Protein AF-A0AAD5EMC6-F1 (afdb_monomer_lite)

Foldseek 3Di:
DLVVLVVCLQADFDQQADEAEDWLDDPPDDPTQGVLQVLLRVLVRPDPDLGGGSQRGWYGYPQFTFRSPQFDQDPSDTDRGVVGTQFGADPSHTDGPHRRDSQNVHHDHPVPPDPPDDDAAEAEAEADPQDDCVVVVVCVVVPHQEYEYEAAAQLDHDPPDDPDDDDDPPPPPPDDDPDPVPDDDDQDDDDDFDDDPPPPDTDDDDDDRSHDDYDYPHDD

Secondary structure (DSSP, 8-state):
-HHHHHHHHHH---SS-EEEE--SS-TTSTT-SHHHHHHHHHHHHH-SSS--TT--EEEEETTEEE-STTEEEETTEEEE-TTTEEEEEETTEEEESSPPPS--------TT--TTSPPPPEEEEE--TT--THHHHHHHHTT-SEEEEE-BTTTB----S-S----S--TT--------SSSSPPP---------TTT-SPPP-------B--------

Sequence (220 aa):
MPEIAAFLALTVTSDKPIVMTGAIKPHTAIGADGPGNIVAAVNTATTTGWSSMGHEVVIVIQDKVMAPWGTKKENSLFLPGPRSLLGGIVDLKPFFRWLPGPCAPMKFDISQLVPETSLPEVAILPAHQDFRSGLVAAAIDMGAKGIVLVGYGDGYWLLASGIGRGDQEDRRENQSCDSLCRRGPVRIRGKRTDWDRDSGRSLESTPTTDLLTVSALGWS

pLDDT: mean 71.19, std 27.49, range [20.36, 97.44]

Radius of gyration: 22.27 Å; chains: 1; bounding box: 50×39×67 Å

Structure (mmCIF, N/CA/C/O backbone):
data_AF-A0AAD5EMC6-F1
#
_entry.id   AF-A0AAD5EMC6-F1
#
loop_
_atom_site.group_PDB
_atom_site.id
_atom_site.type_symbol
_atom_site.label_atom_id
_atom_site.label_alt_id
_atom_site.label_comp_id
_atom_site.label_asym_id
_atom_site.label_entity_id
_atom_site.label_seq_id
_atom_site.pdbx_PDB_ins_code
_atom_site.Cartn_x
_atom_site.Cartn_y
_atom_site.Cartn_z
_atom_site.occupancy
_atom_site.B_iso_or_equiv
_atom_site.auth_seq_id
_atom_site.auth_comp_id
_atom_site.auth_asym_id
_atom_site.auth_atom_id
_atom_site.pdbx_PDB_model_num
ATOM 1 N N . MET A 1 1 ? 1.082 -5.888 -0.298 1.00 90.44 1 MET A N 1
ATOM 2 C CA . MET A 1 1 ? 0.005 -5.027 0.269 1.00 90.44 1 MET A CA 1
ATOM 3 C C . MET A 1 1 ? 0.249 -3.581 -0.131 1.00 90.44 1 MET A C 1
ATOM 5 O O . MET A 1 1 ? -0.681 -3.016 -0.694 1.00 90.44 1 MET A O 1
ATOM 9 N N . PRO A 1 2 ? 1.444 -2.991 0.080 1.00 90.75 2 PRO A N 1
ATOM 10 C CA . PRO A 1 2 ? 1.705 -1.614 -0.346 1.00 90.75 2 PRO A CA 1
ATOM 11 C C . PRO A 1 2 ? 1.532 -1.389 -1.855 1.00 90.75 2 PRO A C 1
ATOM 13 O O . PRO A 1 2 ? 1.040 -0.346 -2.264 1.00 90.75 2 PRO A O 1
ATOM 16 N N . GLU A 1 3 ? 1.844 -2.392 -2.676 1.00 91.00 3 GLU A N 1
ATOM 17 C CA . GLU A 1 3 ? 1.734 -2.339 -4.139 1.00 91.00 3 GLU A CA 1
ATOM 18 C C . GLU A 1 3 ? 0.276 -2.184 -4.592 1.00 91.00 3 GLU A C 1
ATOM 20 O O . GLU A 1 3 ? -0.052 -1.295 -5.371 1.00 91.00 3 GLU A O 1
ATOM 25 N N . ILE A 1 4 ? -0.620 -3.012 -4.043 1.00 92.75 4 ILE A N 1
ATOM 26 C CA . ILE A 1 4 ? -2.062 -2.947 -4.327 1.00 92.75 4 ILE A CA 1
ATOM 27 C C . ILE A 1 4 ? -2.644 -1.633 -3.797 1.00 92.75 4 ILE A C 1
ATOM 29 O O . ILE A 1 4 ? -3.445 -0.999 -4.477 1.00 92.75 4 ILE A O 1
ATOM 33 N N . ALA A 1 5 ? -2.215 -1.188 -2.613 1.00 91.69 5 ALA A N 1
ATOM 34 C CA . ALA A 1 5 ? -2.658 0.082 -2.047 1.00 91.69 5 ALA A CA 1
ATOM 35 C C . ALA A 1 5 ? -2.272 1.264 -2.950 1.00 91.69 5 ALA A C 1
ATOM 37 O O . ALA A 1 5 ? -3.089 2.153 -3.187 1.00 91.69 5 ALA A O 1
ATOM 38 N N . ALA A 1 6 ? -1.048 1.262 -3.486 1.00 88.50 6 ALA A N 1
ATOM 39 C CA . ALA A 1 6 ? -0.580 2.283 -4.416 1.00 88.50 6 ALA A CA 1
ATOM 40 C C . ALA A 1 6 ? -1.342 2.226 -5.750 1.00 88.50 6 ALA A C 1
ATOM 42 O O . ALA A 1 6 ? -1.746 3.265 -6.267 1.00 88.50 6 ALA A O 1
ATOM 43 N N . PHE A 1 7 ? -1.613 1.024 -6.270 1.00 90.00 7 PHE A N 1
ATOM 44 C CA . PHE A 1 7 ? -2.427 0.843 -7.473 1.00 90.00 7 PHE A CA 1
ATOM 45 C C . PHE A 1 7 ? -3.845 1.406 -7.303 1.00 90.00 7 PHE A C 1
ATOM 47 O O . PHE A 1 7 ? -4.311 2.166 -8.151 1.00 90.00 7 PHE A O 1
ATOM 54 N N . LEU A 1 8 ? -4.517 1.105 -6.187 1.00 90.06 8 LEU A N 1
ATOM 55 C CA . LEU A 1 8 ? -5.844 1.654 -5.886 1.00 90.06 8 LEU A CA 1
ATOM 56 C C . LEU A 1 8 ? -5.797 3.173 -5.707 1.00 90.06 8 LEU A C 1
ATOM 58 O O . LEU A 1 8 ? -6.663 3.877 -6.221 1.00 90.06 8 LEU A O 1
ATOM 62 N N . ALA A 1 9 ? -4.764 3.693 -5.038 1.00 87.38 9 ALA A N 1
ATOM 63 C CA . ALA A 1 9 ? -4.590 5.132 -4.860 1.00 87.38 9 ALA A CA 1
ATOM 64 C C . ALA A 1 9 ? -4.431 5.869 -6.199 1.00 87.38 9 ALA A C 1
ATOM 66 O O . ALA A 1 9 ? -4.850 7.021 -6.309 1.00 87.38 9 ALA A O 1
ATOM 67 N N . LEU A 1 10 ? -3.858 5.207 -7.207 1.00 87.69 10 LEU A N 1
ATOM 68 C CA . LEU A 1 10 ? -3.664 5.732 -8.555 1.00 87.69 10 LEU A CA 1
ATOM 69 C C . LEU A 1 10 ? -4.890 5.610 -9.459 1.00 87.69 10 LEU A C 1
ATOM 71 O O . LEU A 1 10 ? -5.041 6.429 -10.357 1.00 87.69 10 LEU A O 1
ATOM 75 N N . THR A 1 11 ? -5.738 4.606 -9.260 1.00 88.00 11 THR A N 1
ATOM 76 C CA . THR A 1 11 ? -6.785 4.242 -10.233 1.00 88.00 11 THR A CA 1
ATOM 77 C C . THR A 1 11 ? -8.202 4.523 -9.756 1.00 88.00 11 THR A C 1
ATOM 79 O O . THR A 1 11 ? -9.097 4.733 -10.571 1.00 88.00 11 THR A O 1
ATOM 82 N N . VAL A 1 12 ? -8.429 4.546 -8.441 1.00 86.75 12 VAL A N 1
ATOM 83 C CA . VAL A 1 12 ? -9.761 4.755 -7.874 1.00 86.75 12 VAL A CA 1
ATOM 84 C C . VAL A 1 12 ? -9.976 6.231 -7.565 1.00 86.75 12 VAL A C 1
ATOM 86 O O . VAL A 1 12 ? -9.186 6.850 -6.851 1.00 86.75 12 VAL A O 1
ATOM 89 N N . THR A 1 13 ? -11.087 6.768 -8.062 1.00 82.38 13 THR A N 1
ATOM 90 C CA . THR A 1 13 ? -11.602 8.097 -7.715 1.00 82.38 13 THR A CA 1
ATOM 91 C C . THR A 1 13 ? -12.916 7.903 -6.973 1.00 82.38 13 THR A C 1
ATOM 93 O O . THR A 1 13 ? -13.875 7.374 -7.534 1.00 82.38 13 THR A O 1
ATOM 96 N N . SER A 1 14 ? -12.951 8.253 -5.690 1.00 81.75 14 SER A N 1
ATOM 97 C CA . SER A 1 14 ? -14.110 8.024 -4.825 1.00 81.75 14 SER A CA 1
ATOM 98 C C . SER A 1 14 ? -14.066 8.995 -3.650 1.00 81.75 14 SER A C 1
ATOM 100 O O . SER A 1 14 ? -12.999 9.373 -3.203 1.00 81.75 14 SER A O 1
ATOM 102 N N . ASP A 1 15 ? -15.209 9.370 -3.086 1.00 81.25 15 ASP A N 1
ATOM 103 C CA . ASP A 1 15 ? -15.219 10.076 -1.794 1.00 81.25 15 ASP A CA 1
ATOM 104 C C . ASP A 1 15 ? -15.159 9.099 -0.609 1.00 81.25 15 ASP A C 1
ATOM 106 O O . ASP A 1 15 ? -14.831 9.466 0.523 1.00 81.25 15 ASP A O 1
ATOM 110 N N . LYS A 1 16 ? -15.483 7.826 -0.867 1.00 88.00 16 LYS A N 1
ATOM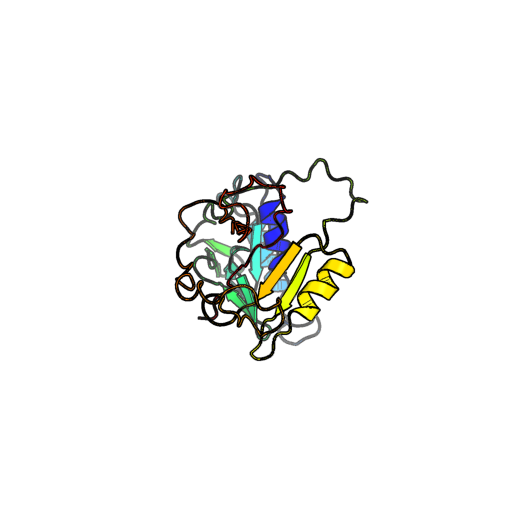 111 C CA . LYS A 1 16 ? -15.521 6.771 0.147 1.00 88.00 16 LYS A CA 1
ATOM 112 C C . LYS A 1 16 ? -14.104 6.322 0.521 1.00 88.00 16 LYS A C 1
ATOM 114 O O . LYS A 1 16 ? -13.326 6.037 -0.392 1.00 88.00 16 LYS A O 1
ATOM 119 N N . PRO A 1 17 ? -13.812 6.160 1.824 1.00 91.12 17 PRO A N 1
ATOM 120 C CA . PRO A 1 17 ? -12.520 5.683 2.290 1.00 91.12 17 PRO A CA 1
ATOM 121 C C . PRO A 1 17 ? -12.272 4.224 1.901 1.00 91.12 17 PRO A C 1
ATOM 123 O O . PRO A 1 17 ? -13.169 3.379 1.957 1.00 91.12 17 PRO A O 1
ATOM 126 N N . ILE A 1 18 ? -11.020 3.924 1.577 1.00 92.81 18 ILE A N 1
ATOM 127 C CA . ILE A 1 18 ? -10.504 2.599 1.247 1.00 92.81 18 ILE A CA 1
ATOM 128 C C . ILE A 1 18 ? -9.388 2.285 2.242 1.00 92.81 18 ILE A C 1
ATOM 130 O O . ILE A 1 18 ? -8.318 2.889 2.230 1.00 92.81 18 ILE A O 1
ATOM 134 N N . VAL A 1 19 ? -9.625 1.314 3.118 1.00 94.81 19 VAL A N 1
ATOM 135 C CA . VAL A 1 19 ? -8.652 0.930 4.144 1.00 94.81 19 VAL A CA 1
ATOM 136 C C . VAL A 1 19 ? -8.132 -0.468 3.851 1.00 94.81 19 VAL A C 1
ATOM 138 O O . VAL A 1 19 ? -8.894 -1.434 3.843 1.00 94.81 19 VAL A O 1
ATOM 141 N N . MET A 1 20 ? -6.825 -0.586 3.624 1.00 95.81 20 MET A N 1
ATOM 142 C CA . MET A 1 20 ? -6.147 -1.875 3.528 1.00 95.81 20 MET A CA 1
ATOM 143 C C . MET A 1 20 ? -5.596 -2.281 4.889 1.00 95.81 20 MET A C 1
ATOM 145 O O . MET A 1 20 ? -4.947 -1.494 5.573 1.00 95.81 20 MET A O 1
ATOM 149 N N . THR A 1 21 ? -5.816 -3.534 5.269 1.00 96.75 21 THR A N 1
ATOM 150 C CA . THR A 1 21 ? -5.289 -4.098 6.511 1.00 96.75 21 THR A CA 1
ATOM 151 C C . THR A 1 21 ? -4.867 -5.551 6.310 1.00 96.75 21 THR A C 1
ATOM 153 O O . THR A 1 21 ? -5.077 -6.137 5.247 1.00 96.75 21 THR A O 1
ATOM 156 N N . GLY A 1 22 ? -4.232 -6.130 7.321 1.00 94.62 22 GLY A N 1
ATOM 157 C CA . GLY A 1 22 ? -3.787 -7.515 7.325 1.00 94.62 22 GLY A CA 1
ATOM 158 C C . GLY A 1 22 ? -3.308 -7.932 8.708 1.00 94.62 22 GLY A C 1
ATOM 159 O O . GLY A 1 22 ? -3.613 -7.284 9.705 1.00 94.62 22 GLY A O 1
ATOM 160 N N . ALA A 1 23 ? -2.540 -9.011 8.764 1.00 94.25 23 ALA A N 1
ATOM 161 C CA . ALA A 1 23 ? -1.925 -9.509 9.986 1.00 94.25 23 ALA A CA 1
ATOM 162 C C . ALA A 1 23 ? -0.481 -9.923 9.697 1.00 94.25 23 ALA A C 1
ATOM 164 O O . ALA A 1 23 ? -0.171 -10.384 8.593 1.00 94.25 23 ALA A O 1
ATOM 165 N N . ILE A 1 24 ? 0.396 -9.758 10.681 1.00 93.19 24 ILE A N 1
ATOM 166 C CA . ILE A 1 24 ? 1.764 -10.287 10.630 1.00 93.19 24 ILE A CA 1
ATOM 167 C C . ILE A 1 24 ? 1.770 -11.737 11.100 1.00 93.19 24 ILE A C 1
ATOM 169 O O . ILE A 1 24 ? 2.497 -12.565 10.550 1.00 93.19 24 ILE A O 1
ATOM 173 N N . LYS A 1 25 ? 0.954 -12.051 12.109 1.00 92.19 25 LYS A N 1
ATOM 174 C CA . LYS A 1 25 ? 0.867 -13.390 12.685 1.00 92.19 25 LYS A CA 1
ATOM 175 C C . LYS A 1 25 ? -0.337 -14.150 12.122 1.00 92.19 25 LYS A C 1
ATOM 177 O O . LYS A 1 25 ? -1.365 -13.540 11.819 1.00 92.19 25 LYS A O 1
ATOM 182 N N . PRO A 1 26 ? -0.253 -15.487 12.011 1.00 92.94 26 PRO A N 1
ATOM 183 C CA . PRO A 1 26 ? -1.412 -16.289 11.647 1.00 92.94 26 PRO A CA 1
ATOM 184 C C . PRO A 1 26 ? -2.483 -16.213 12.743 1.00 92.94 26 PRO A C 1
ATOM 186 O O . PRO A 1 26 ? -2.182 -15.994 13.915 1.00 92.94 26 PRO A O 1
ATOM 189 N N . HIS A 1 27 ? -3.741 -16.441 12.367 1.00 92.44 27 HIS A N 1
ATOM 190 C CA . HIS A 1 27 ? -4.896 -16.326 13.267 1.00 92.44 27 HIS A CA 1
ATOM 191 C C . HIS A 1 27 ? -4.866 -17.295 14.464 1.00 92.44 27 HIS A C 1
ATOM 193 O O . HIS A 1 27 ? -5.491 -17.019 15.481 1.00 92.44 27 HIS A O 1
ATOM 199 N N . THR A 1 28 ? -4.137 -18.411 14.363 1.00 94.69 28 THR A N 1
ATOM 200 C CA . THR A 1 28 ? -3.960 -19.396 15.443 1.00 94.69 28 THR A CA 1
ATOM 201 C C . THR A 1 28 ? -2.807 -19.068 16.394 1.00 94.69 28 THR A C 1
ATOM 203 O O . THR A 1 28 ? -2.635 -19.758 17.398 1.00 94.69 28 THR A O 1
ATOM 206 N N . ALA A 1 29 ? -1.991 -18.051 16.100 1.00 93.06 29 ALA A N 1
ATOM 207 C CA . ALA A 1 29 ? -0.863 -17.693 16.953 1.00 93.06 29 ALA A CA 1
ATOM 208 C C . ALA A 1 29 ? -1.323 -17.031 18.257 1.00 93.06 29 ALA A C 1
ATOM 210 O O . ALA A 1 29 ? -2.256 -16.227 18.284 1.00 93.06 29 ALA A O 1
ATOM 211 N N . ILE A 1 30 ? -0.586 -17.295 19.337 1.00 92.69 30 ILE A N 1
ATOM 212 C CA . ILE A 1 30 ? -0.750 -16.565 20.594 1.00 92.69 30 ILE A CA 1
ATOM 213 C C . ILE A 1 30 ? -0.414 -15.086 20.347 1.00 92.69 30 ILE A C 1
ATOM 215 O O . ILE A 1 30 ? 0.668 -14.737 19.860 1.00 92.69 30 ILE A O 1
ATOM 219 N N . GLY A 1 31 ? -1.367 -14.210 20.670 1.00 90.19 31 GLY A N 1
ATOM 220 C CA . GLY A 1 31 ? -1.258 -12.776 20.410 1.00 90.19 31 GLY A CA 1
ATOM 221 C C . GLY A 1 31 ? -1.323 -12.425 18.922 1.00 90.19 31 GLY A C 1
ATOM 222 O O . GLY A 1 31 ? -0.513 -11.611 18.467 1.00 90.19 31 GLY A O 1
ATOM 223 N N . ALA A 1 32 ? -2.221 -13.074 18.171 1.00 93.38 32 ALA A N 1
ATOM 224 C CA . ALA A 1 32 ? -2.561 -12.713 16.797 1.00 93.38 32 ALA A CA 1
ATOM 225 C C . ALA A 1 32 ? -3.051 -11.256 16.708 1.00 93.38 32 ALA A C 1
ATOM 227 O O . ALA A 1 32 ? -3.874 -10.814 17.507 1.00 93.38 32 ALA A O 1
ATOM 228 N N . ASP A 1 33 ? -2.556 -10.522 15.715 1.00 94.12 33 ASP A N 1
ATOM 229 C CA . ASP A 1 33 ? -2.843 -9.099 15.500 1.00 94.12 33 ASP A CA 1
ATOM 230 C C . ASP A 1 33 ? -4.036 -8.854 14.558 1.00 94.12 33 ASP A C 1
ATOM 232 O O . ASP A 1 33 ? -4.630 -7.778 14.568 1.00 94.12 33 ASP A O 1
ATOM 236 N N . GLY A 1 34 ? -4.442 -9.869 13.787 1.00 94.94 34 GLY A N 1
ATOM 237 C CA . GLY A 1 34 ? -5.530 -9.778 12.807 1.00 94.94 34 GLY A CA 1
ATOM 238 C C . GLY A 1 34 ? -6.855 -9.214 13.343 1.00 94.94 34 GLY A C 1
ATOM 239 O O . GLY A 1 34 ? -7.366 -8.268 12.743 1.00 94.94 34 GLY A O 1
ATOM 240 N N . PRO A 1 35 ? -7.417 -9.724 14.461 1.00 95.25 35 PRO A N 1
ATOM 241 C CA . PRO A 1 35 ? -8.688 -9.220 14.985 1.00 95.25 35 PRO A CA 1
ATOM 242 C C . PRO A 1 35 ? -8.650 -7.726 15.332 1.00 95.25 35 PRO A C 1
ATOM 244 O O . PRO A 1 35 ? -9.554 -6.983 14.955 1.00 95.25 35 PRO A O 1
ATOM 247 N N . GLY A 1 36 ? -7.582 -7.270 15.996 1.00 95.75 36 GLY A N 1
ATOM 248 C CA . GLY A 1 36 ? -7.399 -5.858 16.342 1.00 95.75 36 GLY A CA 1
ATOM 249 C C . GLY A 1 36 ? -7.222 -4.979 15.104 1.00 95.75 36 GLY A C 1
ATOM 250 O O . GLY A 1 36 ? -7.876 -3.943 14.989 1.00 95.75 36 GLY A O 1
ATOM 251 N N . ASN A 1 37 ? -6.418 -5.436 14.140 1.00 96.06 37 ASN A N 1
ATOM 252 C CA . ASN A 1 37 ? -6.180 -4.724 12.885 1.00 96.06 37 ASN A CA 1
ATOM 253 C C . ASN A 1 37 ? -7.476 -4.536 12.069 1.00 96.06 37 ASN A C 1
ATOM 255 O O . ASN A 1 37 ? -7.706 -3.450 11.539 1.00 96.06 37 ASN A O 1
ATOM 259 N N . ILE A 1 38 ? -8.3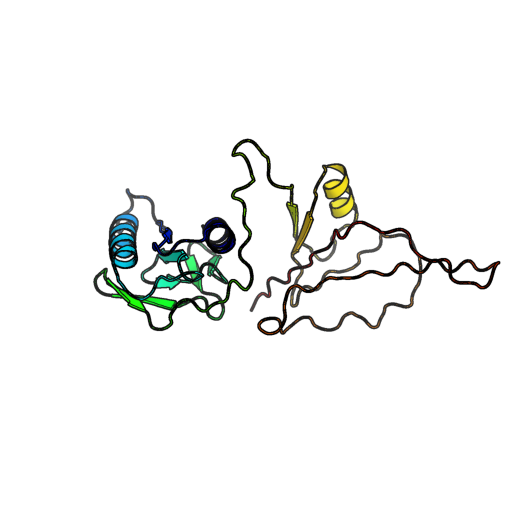60 -5.542 12.019 1.00 96.81 38 ILE A N 1
ATOM 260 C CA . ILE A 1 38 ? -9.663 -5.434 11.335 1.00 96.81 38 ILE A CA 1
ATOM 261 C C . ILE A 1 38 ? -10.560 -4.396 12.019 1.00 96.81 38 ILE A C 1
ATOM 263 O O . ILE A 1 38 ? -11.131 -3.543 11.339 1.00 96.81 38 ILE A O 1
ATOM 267 N N . VAL A 1 39 ? -10.674 -4.428 13.350 1.00 97.44 39 VAL A N 1
ATOM 268 C CA . VAL A 1 39 ? -11.496 -3.451 14.088 1.00 97.44 39 VAL A CA 1
ATOM 269 C C . VAL A 1 39 ? -10.953 -2.034 13.900 1.00 97.44 39 VAL A C 1
ATOM 271 O O . VAL A 1 39 ? -11.716 -1.117 13.594 1.00 97.44 39 VAL A O 1
ATOM 274 N N . ALA A 1 40 ? -9.634 -1.859 14.001 1.00 97.31 40 ALA A N 1
ATOM 275 C CA . ALA A 1 40 ? -8.984 -0.580 13.746 1.00 97.31 40 ALA A CA 1
ATOM 276 C C . ALA A 1 40 ? -9.228 -0.085 12.309 1.00 97.31 40 ALA A C 1
ATOM 278 O O . ALA A 1 40 ? -9.488 1.101 12.097 1.00 97.31 40 ALA A O 1
ATOM 279 N N . ALA A 1 41 ? -9.205 -0.981 11.319 1.00 97.00 41 ALA A N 1
ATOM 280 C CA . ALA A 1 41 ? -9.475 -0.639 9.927 1.00 97.00 41 ALA A CA 1
ATOM 281 C C . ALA A 1 41 ? -10.926 -0.184 9.700 1.00 97.00 41 ALA A C 1
ATOM 283 O O . ALA A 1 41 ? -11.149 0.823 9.029 1.00 97.00 41 ALA A O 1
ATOM 284 N N . VAL A 1 42 ? -11.907 -0.862 10.305 1.00 97.00 42 VAL A N 1
ATOM 285 C CA . VAL A 1 42 ? -13.327 -0.464 10.241 1.00 97.00 42 VAL A CA 1
ATOM 286 C C . VAL A 1 42 ? -13.554 0.881 10.935 1.00 97.00 42 VAL A C 1
ATOM 288 O O . VAL A 1 42 ? -14.228 1.756 10.388 1.00 97.00 42 VAL A O 1
ATOM 291 N N . ASN A 1 43 ? -12.942 1.096 12.101 1.00 96.50 43 ASN A N 1
ATOM 292 C CA . ASN A 1 43 ? -13.005 2.385 12.796 1.00 96.50 43 ASN A CA 1
ATOM 293 C C . ASN A 1 43 ? -12.348 3.504 11.973 1.00 96.50 43 ASN A C 1
ATOM 295 O O . ASN A 1 43 ? -12.837 4.632 11.939 1.00 96.50 43 ASN A O 1
ATOM 299 N N . THR A 1 44 ? -11.282 3.184 11.238 1.00 95.31 44 THR A N 1
ATOM 300 C CA . THR A 1 44 ? -10.661 4.116 10.288 1.00 95.31 44 THR A CA 1
ATOM 301 C C . THR A 1 44 ? -11.602 4.450 9.137 1.00 95.31 44 THR A C 1
ATOM 303 O O . THR A 1 44 ? -11.834 5.626 8.868 1.00 95.31 44 THR A O 1
ATOM 306 N N . ALA A 1 45 ? -12.228 3.450 8.519 1.00 93.94 45 ALA A N 1
ATOM 307 C CA . ALA A 1 45 ? -13.162 3.651 7.412 1.00 93.94 45 ALA A CA 1
ATOM 308 C C . ALA A 1 45 ? -14.438 4.422 7.807 1.00 93.94 45 ALA A C 1
ATOM 310 O O . ALA A 1 45 ? -15.049 5.069 6.965 1.00 93.94 45 ALA A O 1
ATOM 311 N N . THR A 1 46 ? -14.849 4.372 9.075 1.00 93.94 46 THR A N 1
ATOM 312 C CA . THR A 1 46 ? -16.037 5.088 9.579 1.00 93.94 46 THR A CA 1
ATOM 313 C C . THR A 1 46 ? -15.723 6.487 10.111 1.00 93.94 46 THR A C 1
ATOM 315 O O . THR A 1 46 ? -16.639 7.279 10.336 1.00 93.94 46 THR A O 1
ATOM 318 N N . THR A 1 47 ? -14.443 6.827 10.288 1.00 91.31 47 THR A N 1
ATOM 319 C CA . THR A 1 47 ? -14.030 8.158 10.743 1.00 91.31 47 THR A CA 1
ATOM 320 C C . THR A 1 47 ? -14.209 9.181 9.626 1.00 91.31 47 THR A C 1
ATOM 322 O O . THR A 1 47 ? -13.717 9.009 8.514 1.00 91.31 47 THR A O 1
ATOM 325 N N . THR A 1 48 ? -14.894 10.280 9.926 1.00 87.50 48 THR A N 1
ATOM 326 C CA . THR A 1 48 ? -15.173 11.351 8.964 1.00 87.50 48 THR A CA 1
ATOM 327 C C . THR A 1 48 ? -14.005 12.328 8.831 1.00 87.50 48 THR A C 1
ATOM 329 O O . THR A 1 48 ? -13.311 12.606 9.806 1.00 87.50 48 THR A O 1
ATOM 332 N N . GLY A 1 49 ? -13.841 12.927 7.649 1.00 83.25 49 GLY A N 1
ATOM 333 C CA . GLY A 1 49 ? -12.986 14.106 7.448 1.00 83.25 49 GLY A CA 1
ATOM 334 C C . GLY A 1 49 ? -11.531 13.835 7.060 1.00 83.25 49 GLY A C 1
ATOM 335 O O . GLY A 1 49 ? -10.812 14.791 6.785 1.00 83.25 49 GLY A O 1
ATOM 336 N N . TRP A 1 50 ? -11.093 12.572 6.998 1.00 84.75 50 TRP A N 1
ATOM 337 C CA . TRP A 1 50 ? -9.757 12.229 6.489 1.00 84.75 50 TRP A CA 1
ATOM 338 C C . TRP A 1 50 ? -9.748 11.781 5.021 1.00 84.75 50 TRP A C 1
ATOM 340 O O . TRP A 1 50 ? -8.729 11.938 4.356 1.00 84.75 50 TRP A O 1
ATOM 350 N N . SER A 1 51 ? -10.869 11.242 4.531 1.00 81.44 51 SER A N 1
ATOM 351 C CA . SER A 1 51 ? -11.050 10.808 3.143 1.00 81.44 51 SER A CA 1
ATOM 352 C C . SER A 1 51 ? -11.734 11.901 2.326 1.00 81.44 51 SER A C 1
ATOM 354 O O . SER A 1 51 ? -12.762 12.440 2.738 1.00 81.44 51 SER A O 1
ATOM 356 N N . SER A 1 52 ? -11.165 12.209 1.168 1.00 72.00 52 SER A N 1
ATOM 357 C CA . SER A 1 52 ? -11.695 13.108 0.136 1.00 72.00 52 SER A CA 1
ATOM 358 C C . SER A 1 52 ? -11.076 12.730 -1.214 1.00 72.00 52 SER A C 1
ATOM 360 O O . SER A 1 52 ? -10.098 11.980 -1.229 1.00 72.00 52 SER A O 1
ATOM 362 N N . MET A 1 53 ? -11.614 13.227 -2.337 1.00 65.19 53 MET A N 1
ATOM 363 C CA . MET A 1 53 ? -11.064 12.959 -3.677 1.00 65.19 53 MET A CA 1
ATOM 364 C C . MET A 1 53 ? -9.535 13.157 -3.726 1.00 65.19 53 MET A C 1
ATOM 366 O O . MET A 1 53 ? -9.041 14.273 -3.575 1.00 65.19 53 MET A O 1
ATOM 370 N N . GLY A 1 54 ? -8.791 12.071 -3.946 1.00 61.03 54 GLY A N 1
ATOM 371 C CA . GLY A 1 54 ? -7.323 12.013 -3.942 1.00 61.03 54 GLY A CA 1
ATOM 372 C C . GLY A 1 54 ? -6.678 11.438 -2.671 1.00 61.03 54 GLY A C 1
ATOM 373 O O . GLY A 1 54 ? -5.468 11.204 -2.665 1.00 61.03 54 GLY A O 1
ATOM 374 N N . HIS A 1 55 ? -7.459 11.195 -1.617 1.00 70.38 55 HIS A N 1
ATOM 375 C CA . HIS A 1 55 ? -7.011 10.908 -0.248 1.00 70.38 55 HIS A CA 1
ATOM 376 C C . HIS A 1 55 ? -7.724 9.696 0.370 1.00 70.38 55 HIS A C 1
ATOM 378 O O . HIS A 1 55 ? -7.945 9.632 1.578 1.00 70.38 55 HIS A O 1
ATOM 384 N N . GLU A 1 56 ? -8.118 8.737 -0.462 1.00 79.38 56 GLU A N 1
ATOM 385 C CA . GLU A 1 56 ? -9.054 7.687 -0.063 1.00 79.38 56 GLU A CA 1
ATOM 386 C C . GLU A 1 56 ? -8.370 6.458 0.523 1.00 79.38 56 GLU A C 1
ATOM 388 O O . GLU A 1 56 ? -8.964 5.749 1.331 1.00 79.38 56 GLU A O 1
ATOM 393 N N . VAL A 1 57 ? -7.143 6.169 0.084 1.00 90.56 57 VAL A N 1
ATOM 394 C CA . VAL A 1 57 ? -6.483 4.894 0.369 1.00 90.56 57 VAL A CA 1
ATOM 395 C C . VAL A 1 57 ? -5.473 5.047 1.494 1.00 90.56 57 VAL A C 1
ATOM 397 O O . VAL A 1 57 ? -4.526 5.826 1.383 1.00 90.56 57 VAL A O 1
ATOM 400 N N . VAL A 1 58 ? -5.630 4.248 2.548 1.00 93.06 58 VAL A N 1
ATOM 401 C CA . VAL A 1 58 ? -4.660 4.131 3.648 1.00 93.06 58 VAL A CA 1
ATOM 402 C C . VAL A 1 58 ? -4.408 2.672 4.007 1.00 93.06 58 VAL A C 1
ATOM 404 O O . VAL A 1 58 ? -5.239 1.794 3.773 1.00 93.06 58 VAL A O 1
ATOM 407 N N . ILE A 1 59 ? -3.248 2.416 4.599 1.00 95.31 59 ILE A N 1
ATOM 408 C CA . ILE A 1 59 ? -2.865 1.127 5.166 1.00 95.31 59 ILE A CA 1
ATOM 409 C C . ILE A 1 59 ? -2.940 1.243 6.688 1.00 95.31 59 ILE A C 1
ATOM 411 O O . ILE A 1 59 ? -2.295 2.112 7.276 1.00 95.31 59 ILE A O 1
ATOM 415 N N . VAL A 1 60 ? -3.710 0.358 7.318 1.00 96.56 60 VAL A N 1
ATOM 416 C CA . VAL A 1 60 ? -3.855 0.267 8.775 1.00 96.56 60 VAL A CA 1
ATOM 417 C C . VAL A 1 60 ? -3.334 -1.079 9.242 1.00 96.56 60 VAL A C 1
ATOM 419 O O . VAL A 1 60 ? -3.947 -2.117 8.988 1.00 96.56 60 VAL A O 1
ATOM 422 N N . ILE A 1 61 ? -2.180 -1.068 9.902 1.00 96.00 61 ILE A N 1
ATOM 423 C CA . ILE A 1 61 ? -1.543 -2.261 10.466 1.00 96.00 61 ILE A CA 1
ATOM 424 C C . ILE A 1 61 ? -0.496 -1.838 11.503 1.00 96.00 61 ILE A C 1
ATOM 426 O O . ILE A 1 61 ? 0.102 -0.770 11.368 1.00 96.00 61 ILE A O 1
ATOM 430 N N . GLN A 1 62 ? -0.255 -2.667 12.525 1.00 94.75 62 GLN A N 1
ATOM 431 C CA . GLN A 1 62 ? 0.716 -2.383 13.599 1.00 94.75 62 GLN A CA 1
ATOM 432 C C . GLN A 1 62 ? 0.482 -1.034 14.293 1.00 94.75 62 GLN A C 1
ATOM 434 O O . GLN A 1 62 ? 1.422 -0.258 14.472 1.00 94.75 62 GLN A O 1
ATOM 439 N N . ASP A 1 63 ? -0.779 -0.739 14.607 1.00 95.81 63 ASP A N 1
ATOM 440 C CA . ASP A 1 63 ? -1.216 0.505 15.247 1.00 95.81 63 ASP A CA 1
ATOM 441 C C . ASP A 1 63 ? -0.799 1.791 14.512 1.00 95.81 63 ASP A C 1
ATOM 443 O O . ASP A 1 63 ? -0.719 2.868 15.102 1.00 95.81 63 ASP A O 1
ATOM 447 N N . LYS A 1 64 ? -0.540 1.702 13.203 1.00 95.88 64 LYS A N 1
ATOM 448 C CA . LYS A 1 64 ? -0.186 2.839 12.348 1.00 95.88 64 LYS A CA 1
ATOM 449 C C . LYS A 1 64 ? -1.240 3.037 11.278 1.00 95.88 64 LYS A C 1
ATOM 451 O O . LYS A 1 64 ? -1.757 2.071 10.719 1.00 95.88 64 LYS A O 1
ATOM 456 N N . VAL A 1 65 ? -1.470 4.302 10.945 1.00 95.06 65 VAL A N 1
ATOM 457 C CA . VAL A 1 65 ? -2.177 4.705 9.730 1.00 95.06 65 VAL A CA 1
ATOM 458 C C . VAL A 1 65 ? -1.140 5.266 8.768 1.00 95.06 65 VAL A C 1
ATOM 460 O O . VAL A 1 65 ? -0.462 6.249 9.084 1.00 95.06 65 VAL A O 1
ATOM 463 N N . MET A 1 66 ? -0.977 4.624 7.616 1.00 93.44 66 MET A N 1
ATOM 464 C CA . MET A 1 66 ? 0.068 4.957 6.650 1.00 93.44 66 MET A CA 1
ATOM 465 C C . MET A 1 66 ? -0.514 5.222 5.264 1.00 93.44 66 MET A C 1
ATOM 467 O O . MET A 1 66 ? -1.462 4.568 4.832 1.00 93.44 66 MET A O 1
ATOM 471 N N . ALA A 1 67 ? 0.076 6.173 4.549 1.00 90.50 67 ALA A N 1
ATOM 472 C CA . ALA A 1 67 ? -0.184 6.379 3.140 1.00 90.50 67 ALA A CA 1
ATOM 473 C C . ALA A 1 67 ? 0.446 5.231 2.327 1.00 90.50 67 ALA A C 1
ATOM 475 O O . ALA A 1 67 ? 1.543 4.774 2.658 1.00 90.50 67 ALA A O 1
ATOM 476 N N . PRO A 1 68 ? -0.181 4.797 1.223 1.00 88.88 68 PRO A N 1
ATOM 477 C CA . PRO A 1 68 ? 0.395 3.788 0.335 1.00 88.88 68 PRO A CA 1
ATOM 478 C C . PRO A 1 68 ? 1.786 4.188 -0.169 1.00 88.88 68 PRO A C 1
ATOM 480 O O . PRO A 1 68 ? 2.707 3.376 -0.220 1.00 88.88 68 PRO A O 1
ATOM 483 N N . TRP A 1 69 ? 1.947 5.478 -0.465 1.00 83.31 69 TRP A N 1
ATOM 484 C CA . TRP A 1 69 ? 3.195 6.093 -0.892 1.00 83.31 69 TRP A CA 1
ATOM 485 C C . TRP A 1 69 ? 4.264 5.965 0.188 1.00 83.31 69 TRP A C 1
ATOM 487 O O . TRP A 1 69 ? 4.083 6.417 1.320 1.00 83.31 69 TRP A O 1
ATOM 497 N N . GLY A 1 70 ? 5.383 5.339 -0.167 1.00 82.88 70 GLY A N 1
ATOM 498 C CA . GLY A 1 70 ? 6.523 5.169 0.728 1.00 82.88 70 GLY A CA 1
ATOM 499 C C . GLY A 1 70 ? 6.339 4.102 1.810 1.00 82.88 70 GLY A C 1
ATOM 500 O O . GLY A 1 70 ? 7.299 3.840 2.526 1.00 82.88 70 GLY A O 1
ATOM 501 N N . THR A 1 71 ? 5.175 3.456 1.945 1.00 90.69 71 THR A N 1
ATOM 502 C CA . THR A 1 71 ? 5.064 2.294 2.841 1.00 90.69 71 THR A CA 1
ATOM 503 C C . THR A 1 71 ? 5.793 1.116 2.208 1.00 90.69 71 THR A C 1
ATOM 505 O O . THR A 1 71 ? 5.487 0.725 1.083 1.00 90.69 71 THR A O 1
ATOM 508 N N . LYS A 1 72 ? 6.716 0.501 2.947 1.00 91.06 72 LYS A N 1
ATOM 509 C CA . LYS A 1 72 ? 7.378 -0.744 2.538 1.00 91.06 72 LYS A CA 1
ATOM 510 C C . LYS A 1 72 ? 7.147 -1.842 3.562 1.00 91.06 72 LYS A C 1
ATOM 512 O O . LYS A 1 72 ? 6.979 -1.576 4.753 1.00 91.06 72 LYS A O 1
ATOM 517 N N . LYS A 1 73 ? 7.154 -3.089 3.092 1.00 92.38 73 LYS A N 1
ATOM 518 C CA . LYS A 1 73 ? 7.238 -4.258 3.965 1.00 92.38 73 LYS A CA 1
ATOM 519 C C . LYS A 1 73 ? 8.691 -4.707 4.023 1.00 92.38 73 LYS A C 1
ATOM 521 O O . LYS A 1 73 ? 9.266 -5.049 2.996 1.00 92.38 73 LYS A O 1
ATOM 526 N N . GLU A 1 74 ? 9.259 -4.740 5.216 1.00 90.88 74 GLU A N 1
ATOM 527 C CA . GLU A 1 74 ? 10.639 -5.145 5.450 1.00 90.88 74 GLU A CA 1
ATOM 528 C C . GLU A 1 74 ? 10.716 -5.998 6.712 1.00 90.88 74 GLU A C 1
ATOM 530 O O . GLU A 1 74 ? 10.132 -5.653 7.737 1.00 90.88 74 GLU A O 1
ATOM 535 N N . ASN A 1 75 ? 11.402 -7.140 6.623 1.00 86.44 75 ASN A N 1
ATOM 536 C CA . ASN A 1 75 ? 11.592 -8.079 7.731 1.00 86.44 75 ASN A CA 1
ATOM 537 C C . ASN A 1 75 ? 10.305 -8.349 8.547 1.00 86.44 75 ASN A C 1
ATOM 539 O O . ASN A 1 75 ? 10.270 -8.222 9.768 1.00 86.44 75 ASN A O 1
ATOM 543 N N . SER A 1 76 ? 9.216 -8.687 7.847 1.00 86.00 76 SER A N 1
ATOM 544 C CA . SER A 1 76 ? 7.870 -8.934 8.404 1.00 86.00 76 SER A CA 1
ATOM 545 C C . SER A 1 76 ? 7.146 -7.731 9.022 1.00 86.00 76 SER A C 1
ATOM 547 O O . SER A 1 76 ? 6.017 -7.889 9.481 1.00 86.00 76 SER A O 1
ATOM 549 N N . LEU A 1 77 ? 7.728 -6.534 8.985 1.00 90.19 77 LEU A N 1
ATOM 550 C CA . LEU A 1 77 ? 7.126 -5.302 9.488 1.00 90.19 77 LEU A CA 1
ATOM 551 C C . LEU A 1 77 ? 6.739 -4.380 8.332 1.00 90.19 77 LEU A C 1
ATOM 553 O O . LEU A 1 77 ? 7.344 -4.393 7.263 1.00 90.19 77 LEU A O 1
ATOM 557 N N . PHE A 1 78 ? 5.735 -3.549 8.568 1.00 92.31 78 PHE A N 1
ATOM 558 C CA . PHE A 1 78 ? 5.380 -2.432 7.713 1.00 92.31 78 PHE A CA 1
ATOM 559 C C . PHE A 1 78 ? 6.024 -1.165 8.267 1.00 92.31 78 PHE A C 1
ATOM 561 O O . PHE A 1 78 ? 5.783 -0.745 9.409 1.00 92.31 78 PHE A O 1
ATOM 568 N N . LEU A 1 79 ? 6.885 -0.578 7.443 1.00 92.75 79 LEU A N 1
ATOM 569 C CA . LEU A 1 79 ? 7.653 0.608 7.771 1.00 92.75 79 LEU A CA 1
ATOM 570 C C . LEU A 1 79 ? 7.141 1.782 6.932 1.00 92.75 79 LEU A C 1
ATOM 572 O O . LEU A 1 79 ? 7.067 1.663 5.703 1.00 92.75 79 LEU A O 1
ATOM 576 N N . PRO A 1 80 ? 6.797 2.914 7.569 1.00 91.31 80 PRO A N 1
ATOM 577 C CA . PRO A 1 80 ? 6.472 4.122 6.838 1.00 91.31 80 PRO A CA 1
ATOM 578 C C . PRO A 1 80 ? 7.755 4.745 6.285 1.00 91.31 80 PRO A C 1
ATOM 580 O O . PRO A 1 80 ? 8.708 4.988 7.024 1.00 91.31 80 PRO A O 1
ATOM 583 N N . GLY A 1 81 ? 7.766 5.049 4.994 1.00 87.06 81 GLY A N 1
ATOM 584 C CA . GLY A 1 81 ? 8.768 5.918 4.390 1.00 87.06 81 GLY A CA 1
ATOM 585 C C . GLY A 1 81 ? 8.522 7.399 4.702 1.00 87.06 81 GLY A C 1
ATOM 586 O O . GLY A 1 81 ? 7.597 7.755 5.450 1.00 87.06 81 GLY A O 1
ATOM 587 N N . PRO A 1 82 ? 9.319 8.300 4.105 1.00 81.62 82 PRO A N 1
ATOM 588 C CA . PRO A 1 82 ? 9.154 9.739 4.268 1.00 81.62 82 PRO A CA 1
ATOM 589 C C . PRO A 1 82 ? 7.718 10.182 3.965 1.00 81.62 82 PRO A C 1
ATOM 591 O O . PRO A 1 82 ? 7.169 9.864 2.914 1.00 81.62 82 PRO A O 1
ATOM 594 N N . ARG A 1 83 ? 7.099 10.919 4.899 1.00 82.12 83 ARG A N 1
ATOM 595 C CA . ARG A 1 83 ? 5.708 11.420 4.808 1.00 82.12 83 ARG A CA 1
ATOM 596 C C . ARG A 1 83 ? 4.624 10.338 4.662 1.00 82.12 83 ARG A C 1
ATOM 598 O O . ARG A 1 83 ? 3.468 10.680 4.430 1.00 82.12 83 ARG A O 1
ATOM 605 N N . SER A 1 84 ? 4.974 9.065 4.831 1.00 88.75 84 SER A N 1
ATOM 606 C CA . SER A 1 84 ? 4.029 7.954 4.739 1.00 88.75 84 SER A CA 1
ATOM 607 C C . SER A 1 84 ? 3.243 7.759 6.037 1.00 88.75 84 SER A C 1
ATOM 609 O O . SER A 1 84 ? 2.073 7.403 5.999 1.00 88.75 84 SER A O 1
ATOM 611 N N . LEU A 1 85 ? 3.833 8.042 7.204 1.00 92.75 85 LEU A N 1
ATOM 612 C CA . LEU A 1 85 ? 3.127 7.936 8.482 1.00 92.75 85 LEU A CA 1
ATOM 613 C C . LEU A 1 85 ? 2.136 9.096 8.658 1.00 92.75 85 LEU A C 1
ATOM 615 O O . LEU A 1 85 ? 2.536 10.234 8.913 1.00 92.75 85 LEU A O 1
ATOM 619 N N . LEU A 1 86 ? 0.845 8.789 8.565 1.00 91.75 86 LEU A N 1
ATOM 620 C CA . LEU A 1 86 ? -0.243 9.755 8.723 1.00 91.75 86 LEU A CA 1
ATOM 621 C C . LEU A 1 86 ? -0.684 9.872 10.179 1.00 91.75 86 LEU A C 1
ATOM 623 O O . LEU A 1 86 ? -1.069 10.942 10.648 1.00 91.75 86 LEU A O 1
ATOM 627 N N . GLY A 1 87 ? -0.612 8.768 10.913 1.00 94.31 87 GLY A N 1
ATOM 628 C CA . GLY A 1 87 ? -1.178 8.689 12.244 1.00 94.31 87 GLY A CA 1
ATOM 629 C C . GLY A 1 87 ? -0.955 7.344 12.911 1.00 94.31 87 GLY A C 1
ATOM 630 O O . GLY A 1 87 ? -0.184 6.509 12.433 1.00 94.31 87 GLY A O 1
ATOM 631 N N . GLY A 1 88 ? -1.655 7.148 14.020 1.00 96.12 88 GLY A N 1
ATOM 632 C CA . GLY A 1 88 ? -1.618 5.922 14.806 1.00 96.12 88 GLY A CA 1
ATOM 633 C C . GLY A 1 88 ? -3.013 5.428 15.155 1.00 96.12 88 GLY A C 1
ATOM 634 O O . GLY A 1 88 ? -4.005 6.109 14.903 1.00 96.12 88 GLY A O 1
ATOM 635 N N . ILE A 1 89 ? -3.074 4.246 15.747 1.00 97.00 89 ILE A N 1
ATOM 636 C CA . ILE A 1 89 ? -4.274 3.695 16.363 1.00 97.00 89 ILE A CA 1
ATOM 637 C C . ILE A 1 89 ? -4.076 3.736 17.878 1.00 97.00 89 ILE A C 1
ATOM 639 O O . ILE A 1 89 ? -3.068 3.255 18.389 1.00 97.00 89 ILE A O 1
ATOM 643 N N . VAL A 1 90 ? -5.036 4.317 18.594 1.00 95.06 90 VAL A N 1
ATOM 644 C CA . VAL A 1 90 ? -5.075 4.354 20.061 1.00 95.06 90 VAL A CA 1
ATOM 645 C C . VAL A 1 90 ? -6.445 3.852 20.489 1.00 95.06 90 VAL A C 1
ATOM 647 O O . VAL A 1 90 ? -7.457 4.330 19.984 1.00 95.06 90 VAL A O 1
ATOM 650 N N . ASP A 1 91 ? -6.490 2.850 21.367 1.00 94.31 91 ASP A N 1
ATOM 651 C CA . ASP A 1 91 ? -7.738 2.207 21.808 1.00 94.31 91 ASP A CA 1
ATOM 652 C C . ASP A 1 91 ? -8.637 1.764 20.638 1.00 94.31 91 ASP A C 1
ATOM 654 O O . ASP A 1 91 ? -9.848 1.996 20.625 1.00 94.31 91 ASP A O 1
ATOM 658 N N . LEU A 1 92 ? -8.023 1.157 19.613 1.00 93.75 92 LEU A N 1
ATOM 659 C CA . LEU A 1 92 ? -8.664 0.732 18.357 1.00 93.75 92 LEU A CA 1
ATOM 660 C C . LEU A 1 92 ? -9.279 1.873 17.529 1.00 93.75 92 LEU A C 1
ATOM 662 O O . LEU A 1 92 ? -9.960 1.608 16.537 1.00 93.75 92 LEU A O 1
ATOM 666 N N . LYS A 1 93 ? -9.043 3.135 17.892 1.00 94.00 93 LYS A N 1
ATOM 667 C CA . LYS A 1 93 ? -9.522 4.313 17.164 1.00 94.00 93 LYS A CA 1
ATOM 668 C C . LYS A 1 93 ? -8.371 4.981 16.417 1.00 94.00 93 LYS A C 1
ATOM 670 O O . LYS A 1 93 ? -7.272 5.092 16.962 1.00 94.00 93 LYS A O 1
ATOM 675 N N . PRO A 1 94 ? -8.599 5.448 15.183 1.00 94.50 94 PRO A N 1
ATOM 676 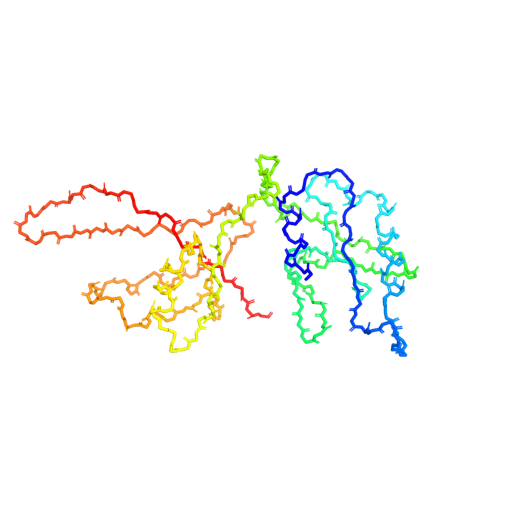C CA . PRO A 1 94 ? -7.578 6.172 14.449 1.00 94.50 94 PRO A CA 1
ATOM 677 C C . PRO A 1 94 ? -7.346 7.556 15.052 1.00 94.50 94 PRO A C 1
ATOM 679 O O . PRO A 1 94 ? -8.275 8.278 15.412 1.00 94.50 94 PRO A O 1
ATOM 682 N N . PHE A 1 95 ? -6.085 7.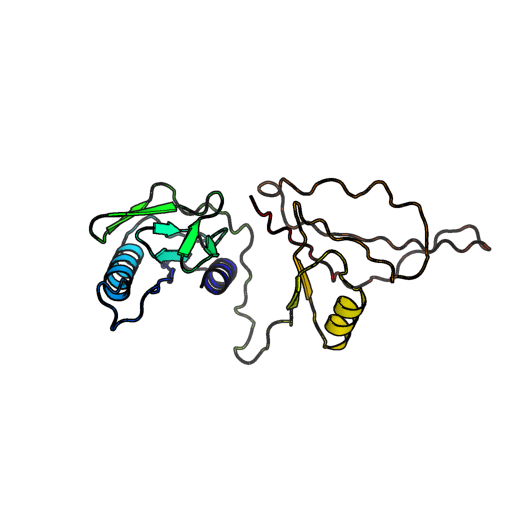956 15.080 1.00 93.19 95 PHE A N 1
ATOM 683 C CA . PHE A 1 95 ? -5.653 9.319 15.317 1.00 93.19 95 PHE A CA 1
ATOM 684 C C . PHE A 1 95 ? -4.808 9.762 14.124 1.00 93.19 95 PHE A C 1
ATOM 686 O O . PHE A 1 95 ? -3.717 9.237 13.899 1.00 93.19 95 PHE A O 1
ATOM 693 N N . PHE A 1 96 ? -5.303 10.738 13.366 1.00 91.06 96 PHE A N 1
ATOM 694 C CA . PHE A 1 96 ? -4.575 11.333 12.249 1.00 91.06 96 PHE A CA 1
ATOM 695 C C . PHE A 1 96 ? -3.775 12.538 12.741 1.00 91.06 96 PHE A C 1
ATOM 697 O O . PHE A 1 96 ? -4.343 13.530 13.192 1.00 91.06 96 PHE A O 1
ATOM 704 N N . ARG A 1 97 ? -2.446 12.466 12.628 1.00 89.94 97 ARG A N 1
ATOM 705 C CA . ARG A 1 97 ? -1.554 13.615 12.849 1.00 89.94 97 ARG A CA 1
ATOM 706 C C . ARG A 1 97 ? -1.415 14.453 11.582 1.00 89.94 97 ARG A C 1
ATOM 708 O O . ARG A 1 97 ? -1.311 15.673 11.649 1.00 89.94 97 ARG A O 1
ATOM 715 N N . TRP A 1 98 ? -1.399 13.776 10.442 1.00 86.44 98 TRP A N 1
ATOM 716 C CA . TRP A 1 98 ? -1.348 14.350 9.112 1.00 86.44 98 TRP A CA 1
ATOM 717 C C . TRP A 1 98 ? -2.480 13.751 8.296 1.00 86.44 98 TRP A C 1
ATOM 719 O O . TRP A 1 98 ? -2.719 12.544 8.341 1.00 86.44 98 TRP A O 1
ATOM 729 N N . LEU A 1 99 ? -3.161 14.592 7.529 1.00 80.94 99 LEU A N 1
ATOM 730 C CA . LEU A 1 99 ? -4.045 14.094 6.489 1.00 80.94 99 LEU A CA 1
ATOM 731 C C . LEU A 1 99 ? -3.191 13.509 5.358 1.00 80.94 99 LEU A C 1
ATOM 733 O O . LEU A 1 99 ? -2.069 13.995 5.144 1.00 80.94 99 LEU A O 1
ATOM 737 N N . PRO A 1 100 ? -3.684 12.486 4.635 1.00 70.00 100 PRO A N 1
ATOM 738 C CA . PRO A 1 100 ? -3.041 12.062 3.401 1.00 70.00 100 PRO A CA 1
ATOM 739 C C . PRO A 1 100 ? -2.788 13.315 2.553 1.00 70.00 100 PRO A C 1
ATOM 741 O O . PRO A 1 100 ? -3.704 14.093 2.324 1.00 70.00 100 PRO A O 1
ATOM 744 N N . GLY A 1 101 ? -1.544 13.596 2.162 1.00 63.69 101 GLY A N 1
ATOM 745 C CA . GLY A 1 101 ? -1.261 14.728 1.271 1.00 63.69 101 GLY A CA 1
ATOM 746 C C . GLY A 1 101 ? -1.733 14.425 -0.157 1.00 63.69 101 GLY A C 1
ATOM 747 O O . GLY A 1 101 ? -1.966 13.255 -0.459 1.00 63.69 101 GLY A O 1
ATOM 748 N N . PRO A 1 102 ? -1.815 15.417 -1.068 1.00 55.97 102 PRO A N 1
ATOM 749 C CA . PRO A 1 102 ? -2.189 15.211 -2.478 1.00 55.97 102 PRO A CA 1
ATOM 750 C C . PRO A 1 102 ? -1.078 14.499 -3.277 1.00 55.97 102 PRO A C 1
ATOM 752 O O . PRO A 1 102 ? -0.866 14.745 -4.458 1.00 55.97 102 PRO A O 1
ATOM 755 N N . CYS A 1 103 ? -0.307 13.630 -2.623 1.00 50.22 103 CYS A N 1
ATOM 756 C CA . CYS A 1 103 ? 0.912 13.021 -3.137 1.00 50.22 103 CYS A CA 1
ATOM 757 C C . CYS A 1 103 ? 0.666 11.961 -4.221 1.00 50.22 103 CYS A C 1
ATOM 759 O O . CYS A 1 103 ? 1.632 11.364 -4.684 1.00 50.22 103 CYS A O 1
ATOM 761 N N . ALA A 1 104 ? -0.579 11.760 -4.661 1.00 55.75 104 ALA A N 1
ATOM 762 C CA . ALA A 1 104 ? -0.874 11.175 -5.961 1.00 55.75 104 ALA A CA 1
ATOM 763 C C . ALA A 1 104 ? -1.091 12.327 -6.966 1.00 55.75 104 ALA A C 1
ATOM 765 O O . ALA A 1 104 ? -2.228 12.749 -7.166 1.00 55.75 104 ALA A O 1
ATOM 766 N N . PRO A 1 105 ? -0.033 12.882 -7.594 1.00 56.12 105 PRO A N 1
ATOM 767 C CA . PRO A 1 105 ? -0.174 14.010 -8.518 1.00 56.12 105 PRO A CA 1
ATOM 768 C C . PRO A 1 105 ? -0.987 13.665 -9.778 1.00 56.12 105 PRO A C 1
ATOM 770 O O . PRO A 1 105 ? -1.326 14.560 -10.546 1.00 56.12 105 PRO A O 1
ATOM 773 N N . MET A 1 106 ? -1.280 12.380 -10.009 1.00 71.19 106 MET A N 1
ATOM 774 C CA . MET A 1 106 ? -1.986 11.880 -11.179 1.00 71.19 106 MET A CA 1
ATOM 775 C C . MET A 1 106 ? -2.882 10.702 -10.787 1.00 71.19 106 MET A C 1
ATOM 777 O O . MET A 1 106 ? -2.416 9.749 -10.163 1.00 71.19 106 MET A O 1
ATOM 781 N N . LYS A 1 107 ? -4.159 10.772 -11.170 1.00 81.44 107 LYS A N 1
ATOM 782 C CA . LYS A 1 107 ? -5.078 9.629 -11.191 1.00 81.44 107 LYS A CA 1
ATOM 783 C C . LYS A 1 107 ? -5.136 9.095 -12.624 1.00 81.44 107 LYS A C 1
ATOM 785 O O . LYS A 1 107 ? -5.175 9.882 -13.570 1.00 81.44 107 LYS A O 1
ATOM 790 N N . PHE A 1 108 ? -5.132 7.779 -12.781 1.00 87.12 108 PHE A N 1
ATOM 791 C CA . PHE A 1 108 ? -5.306 7.102 -14.059 1.00 87.12 108 PHE A CA 1
ATOM 792 C C . PHE A 1 108 ? -6.743 6.611 -14.164 1.00 87.12 108 PHE A C 1
ATOM 794 O O . PHE A 1 108 ? -7.180 5.788 -13.362 1.00 87.12 108 PHE A O 1
ATOM 801 N N . ASP A 1 109 ? -7.469 7.110 -15.160 1.00 86.44 109 ASP A N 1
ATOM 802 C CA . ASP A 1 109 ? -8.790 6.586 -15.471 1.00 86.44 109 ASP A CA 1
ATOM 803 C C . ASP A 1 109 ? -8.648 5.249 -16.206 1.00 86.44 109 ASP A C 1
ATOM 805 O O . ASP A 1 109 ? -8.192 5.188 -17.348 1.00 86.44 109 ASP A O 1
ATOM 809 N N . ILE A 1 110 ? -9.019 4.173 -15.516 1.00 87.00 110 ILE A N 1
ATOM 810 C CA . ILE A 1 110 ? -9.038 2.810 -16.051 1.00 87.00 110 ILE A CA 1
ATOM 811 C C . ILE A 1 110 ? -10.459 2.320 -16.348 1.00 87.00 110 ILE A C 1
ATOM 813 O O . ILE A 1 110 ? -10.641 1.141 -16.633 1.00 87.00 110 ILE A O 1
ATOM 817 N N . SER A 1 111 ? -11.469 3.198 -16.306 1.00 85.25 111 SER A N 1
ATOM 818 C CA . SER A 1 111 ? -12.877 2.837 -16.550 1.00 85.25 111 SER A CA 1
ATOM 819 C C . SER A 1 111 ? -13.121 2.216 -17.929 1.00 85.25 111 SER A C 1
ATOM 821 O O . SER A 1 111 ? -14.064 1.450 -18.104 1.00 85.25 111 SER A O 1
ATOM 823 N N . GLN A 1 112 ? -12.255 2.526 -18.895 1.00 84.25 112 GLN A N 1
ATOM 824 C CA . GLN A 1 112 ? -12.310 2.012 -20.264 1.00 84.25 112 GLN A CA 1
ATOM 825 C C . GLN A 1 112 ? -11.668 0.625 -20.423 1.00 84.25 112 GLN A C 1
ATOM 827 O O . GLN A 1 112 ? -11.779 0.017 -21.487 1.00 84.25 112 GLN A O 1
ATOM 832 N N . LEU A 1 113 ? -10.970 0.117 -19.402 1.00 85.81 113 LEU A N 1
ATOM 833 C CA . LEU A 1 113 ? -10.405 -1.228 -19.436 1.00 85.81 113 LEU A CA 1
ATOM 834 C C . LEU A 1 113 ? -11.497 -2.243 -19.094 1.00 85.81 113 LEU A C 1
ATOM 836 O O . LEU A 1 113 ? -12.103 -2.189 -18.026 1.00 85.81 113 LEU A O 1
ATOM 840 N N . VAL A 1 114 ? -11.725 -3.203 -19.990 1.00 85.69 114 VAL A N 1
ATOM 841 C CA . VAL A 1 114 ? -12.533 -4.380 -19.659 1.00 85.69 114 VAL A CA 1
ATOM 842 C C . VAL A 1 114 ? -11.737 -5.311 -18.731 1.00 85.69 114 VAL A C 1
ATOM 844 O O . VAL A 1 114 ? -10.517 -5.394 -18.873 1.00 85.69 114 VAL A O 1
ATOM 847 N N . PRO A 1 115 ? -12.385 -6.031 -17.791 1.00 79.81 115 PRO A N 1
ATOM 848 C CA . PRO A 1 115 ? -11.696 -6.892 -16.819 1.00 79.81 115 PRO A CA 1
ATOM 849 C C . PRO A 1 115 ? -10.797 -7.976 -17.434 1.00 79.81 115 PRO A C 1
ATOM 851 O O . PRO A 1 115 ? -9.878 -8.463 -16.785 1.00 79.81 115 PRO A O 1
ATOM 854 N N . GLU A 1 116 ? -11.073 -8.355 -18.680 1.00 82.19 116 GLU A N 1
ATOM 855 C CA . GLU A 1 116 ? -10.332 -9.362 -19.447 1.00 82.19 116 GLU A CA 1
ATOM 856 C C . GLU A 1 116 ? -9.089 -8.782 -20.146 1.00 82.19 116 GLU A C 1
ATOM 858 O O . GLU A 1 116 ? -8.239 -9.536 -20.622 1.00 82.19 116 GLU A O 1
ATOM 863 N N . THR A 1 117 ? -8.947 -7.452 -20.200 1.00 86.06 117 THR A N 1
ATOM 864 C CA . THR A 1 117 ? -7.763 -6.799 -20.766 1.00 86.06 117 THR A CA 1
ATOM 865 C C . THR A 1 117 ? -6.587 -6.943 -19.810 1.00 86.06 117 THR A C 1
ATOM 867 O O . THR A 1 117 ? -6.577 -6.382 -18.714 1.00 86.06 117 THR A O 1
ATOM 870 N N . SER A 1 118 ? -5.542 -7.640 -20.253 1.00 85.81 118 SER A N 1
ATOM 871 C CA . SER A 1 118 ? -4.270 -7.692 -19.536 1.00 85.81 118 SER A CA 1
ATOM 872 C C . SER A 1 118 ? -3.607 -6.313 -19.508 1.00 85.81 118 SER A C 1
ATOM 874 O O . SER A 1 118 ? -3.458 -5.668 -20.550 1.00 85.81 118 SER A O 1
ATOM 876 N N . LEU A 1 119 ? -3.151 -5.885 -18.330 1.00 89.31 119 LEU A N 1
ATOM 877 C CA . LEU A 1 119 ? -2.297 -4.704 -18.211 1.00 89.31 119 LEU A CA 1
ATOM 878 C C . LEU A 1 119 ? -0.949 -4.935 -18.923 1.00 89.31 119 LEU A C 1
ATOM 880 O O . LEU A 1 119 ? -0.509 -6.083 -19.023 1.00 89.31 119 LEU A O 1
ATOM 884 N N . PRO A 1 120 ? -0.280 -3.869 -19.408 1.00 91.25 120 PRO A N 1
ATOM 885 C CA . PRO A 1 120 ? 1.033 -3.993 -20.031 1.00 91.25 120 PRO A CA 1
ATOM 886 C C . PRO A 1 120 ? 2.033 -4.677 -19.096 1.00 91.25 120 PRO A C 1
ATOM 888 O O . PRO A 1 120 ? 2.139 -4.315 -17.924 1.00 91.25 120 PRO A O 1
ATOM 891 N N . GLU A 1 121 ? 2.783 -5.645 -19.618 1.00 92.44 121 GLU A N 1
ATOM 892 C CA . GLU A 1 121 ? 3.796 -6.348 -18.835 1.00 92.44 121 GLU A CA 1
ATOM 893 C C . GLU A 1 121 ? 4.969 -5.415 -18.512 1.00 92.44 121 GLU A C 1
ATOM 895 O O . GLU A 1 121 ? 5.538 -4.776 -19.402 1.00 92.44 121 GLU A O 1
ATOM 900 N N . VAL A 1 122 ? 5.327 -5.337 -17.228 1.00 94.44 122 VAL A N 1
ATOM 901 C CA . VAL A 1 122 ? 6.437 -4.521 -16.732 1.00 94.44 122 VAL A CA 1
ATOM 902 C C . VAL A 1 122 ? 7.423 -5.414 -15.990 1.00 94.44 122 VAL A C 1
ATOM 904 O O . VAL A 1 122 ? 7.082 -6.006 -14.966 1.00 94.44 122 VAL A O 1
ATOM 907 N N . ALA A 1 123 ? 8.656 -5.489 -16.490 1.00 91.88 123 ALA A N 1
ATOM 908 C CA . ALA A 1 123 ? 9.723 -6.265 -15.868 1.00 91.88 123 ALA A CA 1
ATOM 909 C C . ALA A 1 123 ? 10.426 -5.450 -14.772 1.00 91.88 123 ALA A C 1
ATOM 911 O O . ALA A 1 123 ? 10.724 -4.273 -14.967 1.00 91.88 123 ALA A O 1
ATOM 912 N N . ILE A 1 124 ? 10.739 -6.080 -13.638 1.00 91.94 124 ILE A N 1
ATOM 913 C CA . ILE A 1 124 ? 11.530 -5.475 -12.557 1.00 91.94 124 ILE A CA 1
ATOM 914 C C . ILE A 1 124 ? 12.886 -6.173 -12.513 1.00 91.94 124 ILE A C 1
ATOM 916 O O . ILE A 1 124 ? 12.952 -7.374 -12.256 1.00 91.94 124 ILE A O 1
ATOM 920 N N . LEU A 1 125 ? 13.965 -5.430 -12.758 1.00 90.56 125 LEU A N 1
ATOM 921 C CA . LEU A 1 125 ? 15.318 -5.976 -12.821 1.00 90.56 125 LEU A CA 1
ATOM 922 C C . LEU A 1 125 ? 16.199 -5.328 -11.742 1.00 90.56 125 LEU A C 1
ATOM 924 O O . LEU A 1 125 ? 16.492 -4.132 -11.829 1.00 90.56 125 LEU A O 1
ATOM 928 N N . PRO A 1 126 ? 16.639 -6.087 -10.723 1.00 88.25 126 PRO A N 1
ATOM 929 C CA . PRO A 1 126 ? 17.587 -5.584 -9.745 1.00 88.25 126 PRO A CA 1
ATOM 930 C C . PRO A 1 126 ? 18.993 -5.511 -10.338 1.00 88.25 126 PRO A C 1
ATOM 932 O O . PRO A 1 126 ? 19.567 -6.522 -10.748 1.00 88.25 126 PRO A O 1
ATOM 935 N N . ALA A 1 127 ? 19.553 -4.305 -10.370 1.00 86.06 127 ALA A N 1
ATOM 936 C CA . ALA A 1 127 ? 20.922 -4.087 -10.793 1.00 86.06 127 ALA A CA 1
ATOM 937 C C . ALA A 1 127 ? 21.887 -4.449 -9.657 1.00 86.06 127 ALA A C 1
ATOM 939 O O . ALA A 1 127 ? 21.722 -4.055 -8.504 1.00 86.06 127 ALA A O 1
ATOM 940 N N . HIS A 1 128 ? 22.930 -5.193 -10.003 1.00 84.56 128 HIS A N 1
ATOM 941 C CA . HIS A 1 128 ? 24.060 -5.516 -9.138 1.00 84.56 128 HIS A CA 1
ATOM 942 C C . HIS A 1 128 ? 25.371 -5.249 -9.891 1.00 84.56 128 HIS A C 1
ATOM 944 O O . HIS A 1 128 ? 25.359 -4.867 -11.060 1.00 84.56 128 HIS A O 1
ATOM 950 N N . GLN A 1 129 ? 26.518 -5.435 -9.232 1.00 81.00 129 GLN A N 1
ATOM 951 C CA . GLN A 1 129 ? 27.831 -5.058 -9.785 1.00 81.00 129 GLN A CA 1
ATOM 952 C C . GLN A 1 129 ? 28.170 -5.703 -11.144 1.00 81.00 129 GLN A C 1
ATOM 954 O O . GLN A 1 129 ? 28.898 -5.105 -11.925 1.00 81.00 129 GLN A O 1
ATOM 959 N N . ASP A 1 130 ? 27.621 -6.883 -11.433 1.00 83.38 130 ASP A N 1
ATOM 960 C CA . ASP A 1 130 ? 27.803 -7.625 -12.692 1.00 83.38 130 ASP A CA 1
ATOM 961 C C . ASP A 1 130 ? 26.481 -7.714 -13.481 1.00 83.38 130 ASP A C 1
ATOM 963 O O . ASP A 1 130 ? 26.149 -8.740 -14.076 1.00 83.38 130 ASP A O 1
ATOM 967 N N . PHE A 1 131 ? 25.654 -6.665 -13.414 1.00 83.94 131 PHE A N 1
ATOM 968 C CA . PHE A 1 131 ? 24.373 -6.630 -14.116 1.00 83.94 131 PHE A CA 1
ATOM 969 C C . PHE A 1 131 ? 24.585 -6.646 -15.631 1.00 83.94 131 PHE A C 1
ATOM 971 O O . PHE A 1 131 ? 25.152 -5.718 -16.201 1.00 83.94 131 PHE A O 1
ATOM 978 N N . ARG A 1 132 ? 24.099 -7.689 -16.305 1.00 82.12 132 ARG A N 1
ATOM 979 C CA . ARG A 1 132 ? 24.297 -7.868 -17.749 1.00 82.12 132 ARG A CA 1
ATOM 980 C C . ARG A 1 132 ? 23.160 -7.252 -18.553 1.00 82.12 132 ARG A C 1
ATOM 982 O O . ARG A 1 132 ? 21.994 -7.561 -18.314 1.00 82.12 132 ARG A O 1
ATOM 989 N N . SER A 1 133 ? 23.498 -6.498 -19.601 1.00 81.00 133 SER A N 1
ATOM 990 C CA . SER A 1 133 ? 22.517 -5.929 -20.544 1.00 81.00 133 SER A CA 1
ATOM 991 C C . SER A 1 133 ? 21.640 -6.986 -21.229 1.00 81.00 133 SER A C 1
ATOM 993 O O . SER A 1 133 ? 20.510 -6.692 -21.611 1.00 81.00 133 SER A O 1
ATOM 995 N N . GLY A 1 134 ? 22.113 -8.234 -21.325 1.00 87.38 134 GLY A N 1
ATOM 996 C CA . GLY A 1 134 ? 21.331 -9.359 -21.842 1.00 87.38 134 GLY A CA 1
ATOM 997 C C . GLY A 1 134 ? 20.034 -9.625 -21.070 1.00 87.38 134 GLY A C 1
ATOM 998 O O . GLY A 1 134 ? 19.076 -10.098 -21.668 1.00 87.38 134 GLY A O 1
ATOM 999 N N . LEU A 1 135 ? 19.956 -9.269 -19.781 1.00 87.69 135 LEU A N 1
ATOM 1000 C CA . LEU A 1 135 ? 18.714 -9.380 -19.001 1.00 87.69 135 LEU A CA 1
ATOM 1001 C C . LEU A 1 135 ? 17.648 -8.382 -19.470 1.00 87.69 135 LEU A C 1
ATOM 1003 O O . LEU A 1 135 ? 16.463 -8.700 -19.483 1.00 87.69 135 LE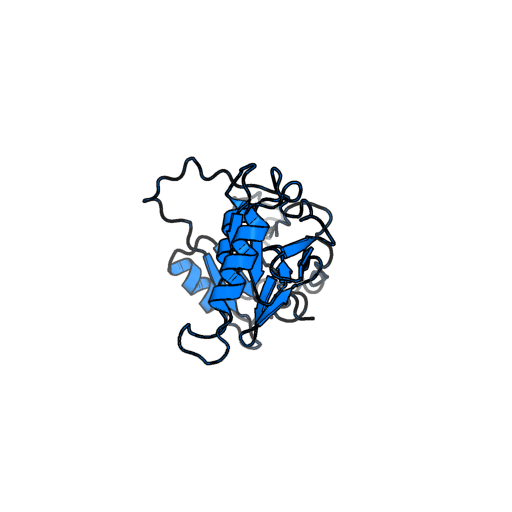U A O 1
ATOM 1007 N N . VAL A 1 136 ? 18.074 -7.190 -19.895 1.00 88.50 136 VAL A N 1
ATOM 1008 C CA . VAL A 1 136 ? 17.187 -6.175 -20.479 1.00 88.50 136 VAL A CA 1
ATOM 1009 C C . VAL A 1 136 ? 16.699 -6.640 -21.849 1.00 88.50 136 VAL A C 1
ATOM 1011 O O . VAL A 1 136 ? 15.505 -6.572 -22.120 1.00 88.50 136 VAL A O 1
ATOM 1014 N N . ALA A 1 137 ? 17.603 -7.164 -22.686 1.00 89.44 137 ALA A N 1
ATOM 1015 C CA . ALA A 1 137 ? 17.245 -7.714 -23.995 1.00 89.44 137 ALA A CA 1
ATOM 1016 C C . ALA A 1 137 ? 16.251 -8.878 -23.869 1.00 89.44 137 ALA A C 1
ATOM 1018 O O . ALA A 1 137 ? 15.213 -8.860 -24.516 1.00 89.44 137 ALA A O 1
ATOM 1019 N N . ALA A 1 138 ? 16.500 -9.818 -22.953 1.00 92.56 138 ALA A N 1
ATOM 1020 C CA . ALA A 1 138 ? 15.592 -10.931 -22.695 1.00 92.56 138 ALA A CA 1
ATOM 1021 C C . ALA A 1 138 ? 14.200 -10.462 -22.241 1.00 92.56 138 ALA A C 1
ATOM 1023 O O . ALA A 1 138 ? 13.198 -10.999 -22.701 1.00 92.56 138 ALA A O 1
ATOM 1024 N N . ALA A 1 139 ? 14.115 -9.438 -21.383 1.00 91.19 139 ALA A N 1
ATOM 1025 C CA . ALA A 1 139 ? 12.829 -8.875 -20.971 1.00 91.19 139 ALA A CA 1
ATOM 1026 C C . ALA A 1 139 ? 12.057 -8.258 -22.154 1.00 91.19 139 ALA A C 1
ATOM 1028 O O . ALA A 1 139 ? 10.841 -8.424 -22.253 1.00 91.19 139 ALA A O 1
ATOM 1029 N N . ILE A 1 140 ? 12.758 -7.582 -23.070 1.00 91.75 140 ILE A N 1
ATOM 1030 C CA . ILE A 1 140 ? 12.161 -7.031 -24.296 1.00 91.75 140 ILE A CA 1
ATOM 1031 C C . ILE A 1 140 ? 11.688 -8.162 -25.217 1.00 91.75 140 ILE A C 1
ATOM 1033 O O . ILE A 1 140 ? 10.559 -8.107 -25.705 1.00 91.75 140 ILE A O 1
ATOM 1037 N N . ASP A 1 141 ? 12.508 -9.197 -25.409 1.00 94.62 141 ASP A N 1
ATOM 1038 C CA . ASP A 1 141 ? 12.188 -10.357 -26.251 1.00 94.62 141 ASP A CA 1
ATOM 1039 C C . ASP A 1 141 ? 10.989 -11.151 -25.708 1.00 94.62 141 ASP A C 1
ATOM 1041 O O . ASP A 1 141 ? 10.194 -11.690 -26.478 1.00 94.62 141 ASP A O 1
ATOM 1045 N N . MET A 1 142 ? 10.810 -11.173 -24.384 1.00 93.75 142 MET A N 1
ATOM 1046 C CA . MET A 1 142 ? 9.630 -11.743 -23.724 1.00 93.75 142 MET A CA 1
ATOM 1047 C C . MET A 1 142 ? 8.364 -10.883 -23.875 1.00 93.75 142 MET A C 1
ATOM 1049 O O . MET A 1 142 ? 7.276 -11.354 -23.557 1.00 93.75 142 MET A O 1
ATOM 1053 N N . GLY A 1 143 ? 8.473 -9.659 -24.403 1.00 92.19 143 GLY A N 1
ATOM 1054 C CA . GLY A 1 143 ? 7.333 -8.792 -24.709 1.00 92.19 143 GLY A CA 1
ATOM 1055 C C . GLY A 1 143 ? 7.059 -7.684 -23.691 1.00 92.19 143 GLY A C 1
ATOM 1056 O O . GLY A 1 143 ? 6.032 -7.004 -23.823 1.00 92.19 143 GLY A O 1
ATOM 1057 N N . ALA A 1 144 ? 7.960 -7.449 -22.727 1.00 92.94 144 ALA A N 1
ATOM 1058 C CA . ALA A 1 144 ? 7.798 -6.395 -21.729 1.00 92.94 144 ALA A CA 1
ATOM 1059 C C . ALA A 1 144 ? 7.589 -5.020 -22.391 1.00 92.94 144 ALA A C 1
ATOM 1061 O O . ALA A 1 144 ? 8.336 -4.594 -23.276 1.00 92.94 144 ALA A O 1
ATOM 1062 N N . LYS A 1 145 ? 6.552 -4.308 -21.946 1.00 93.00 145 LYS A N 1
ATOM 1063 C CA . LYS A 1 145 ? 6.199 -2.952 -22.398 1.00 93.00 145 LYS A CA 1
ATOM 1064 C C . LYS A 1 145 ? 6.779 -1.862 -21.503 1.00 93.00 145 LYS A C 1
ATOM 1066 O O . LYS A 1 145 ? 6.713 -0.690 -21.862 1.00 93.00 145 LYS A O 1
ATOM 1071 N N . GLY A 1 146 ? 7.351 -2.242 -20.364 1.00 92.06 146 GLY A N 1
ATOM 1072 C CA . GLY A 1 146 ? 8.095 -1.358 -19.480 1.00 92.06 146 GLY A CA 1
ATOM 1073 C C . GLY A 1 146 ? 9.139 -2.122 -18.676 1.00 92.06 146 GLY A C 1
ATOM 1074 O O . GLY A 1 146 ? 9.010 -3.324 -18.446 1.00 92.06 146 GLY A O 1
ATOM 1075 N N . ILE A 1 147 ? 10.180 -1.414 -18.242 1.00 91.69 147 ILE A N 1
ATOM 1076 C CA . ILE A 1 147 ? 11.247 -1.968 -17.405 1.00 91.69 147 ILE A CA 1
ATOM 1077 C C . ILE A 1 147 ? 11.485 -1.026 -16.227 1.00 91.69 147 ILE A C 1
ATOM 1079 O O . ILE A 1 147 ? 11.708 0.169 -16.418 1.00 91.69 147 ILE A O 1
ATOM 1083 N N . VAL A 1 148 ? 11.464 -1.584 -15.018 1.00 91.69 148 VAL A N 1
ATOM 1084 C CA . VAL A 1 148 ? 11.856 -0.926 -13.770 1.00 91.69 148 VAL A CA 1
ATOM 1085 C C . VAL A 1 148 ? 13.211 -1.484 -13.351 1.00 91.69 148 VAL A C 1
ATOM 1087 O O . VAL A 1 148 ? 13.326 -2.644 -12.958 1.00 91.69 148 VAL A O 1
ATOM 1090 N N . LEU A 1 149 ? 14.248 -0.653 -13.433 1.00 89.94 149 LEU A N 1
ATOM 1091 C CA . LEU A 1 149 ? 15.582 -0.994 -12.941 1.00 89.94 149 LEU A CA 1
ATOM 1092 C C . LEU A 1 149 ? 15.713 -0.586 -11.473 1.00 89.94 149 LEU A C 1
ATOM 1094 O O . LEU A 1 149 ? 15.544 0.590 -11.146 1.00 89.94 149 LEU A O 1
ATOM 1098 N N . VAL A 1 150 ? 16.047 -1.536 -10.600 1.00 89.62 150 VAL A N 1
ATOM 1099 C CA . VAL A 1 150 ? 16.341 -1.253 -9.187 1.00 89.62 150 VAL A CA 1
ATOM 1100 C C . VAL A 1 150 ? 17.848 -1.052 -9.044 1.00 89.62 150 VAL A C 1
ATOM 1102 O O . VAL A 1 150 ? 18.601 -2.021 -8.995 1.00 89.62 150 VAL A O 1
ATOM 1105 N N . GLY A 1 151 ? 18.283 0.210 -9.049 1.00 86.00 151 GLY A N 1
ATOM 1106 C CA . GLY A 1 151 ? 19.683 0.603 -8.847 1.00 86.00 151 GLY A CA 1
ATOM 1107 C C . GLY A 1 151 ? 20.115 0.595 -7.376 1.00 86.00 151 GLY A C 1
ATOM 1108 O O . GLY A 1 151 ? 19.291 0.428 -6.478 1.00 86.00 151 GLY A O 1
ATOM 1109 N N . TYR A 1 152 ? 21.408 0.815 -7.132 1.00 80.62 152 TYR A N 1
ATOM 1110 C CA . TYR A 1 152 ? 21.964 1.011 -5.788 1.00 80.62 152 TYR A CA 1
ATOM 1111 C C . TYR A 1 152 ? 22.244 2.497 -5.519 1.00 80.62 152 TYR A C 1
ATOM 1113 O O . TYR A 1 152 ? 22.504 3.265 -6.446 1.00 80.62 152 TYR A O 1
ATOM 1121 N N . GLY A 1 153 ? 22.209 2.911 -4.249 1.00 79.00 153 GLY A N 1
ATOM 1122 C CA . GLY A 1 153 ? 22.346 4.319 -3.866 1.00 79.00 153 GLY A CA 1
ATOM 1123 C C . GLY A 1 153 ? 21.231 5.169 -4.480 1.00 79.00 153 GLY A C 1
ATOM 1124 O O . GLY A 1 153 ? 20.066 4.775 -4.455 1.00 79.00 153 GLY A O 1
ATOM 1125 N N . ASP A 1 154 ? 21.596 6.286 -5.107 1.00 76.31 154 ASP A N 1
ATOM 1126 C CA . ASP A 1 154 ? 20.660 7.237 -5.729 1.00 76.31 154 ASP A CA 1
ATOM 1127 C C . ASP A 1 154 ? 20.197 6.797 -7.134 1.00 76.31 154 ASP A C 1
ATOM 1129 O O . ASP A 1 154 ? 20.108 7.594 -8.067 1.00 76.31 154 ASP A O 1
ATOM 1133 N N . GLY A 1 155 ? 19.934 5.498 -7.316 1.00 73.12 155 GLY A N 1
ATOM 1134 C CA . GLY A 1 155 ? 19.551 4.923 -8.612 1.00 73.12 155 GLY A CA 1
ATOM 1135 C C . GLY A 1 155 ? 20.725 4.648 -9.550 1.00 73.12 155 GLY A C 1
ATOM 1136 O O . GLY A 1 155 ? 20.536 4.526 -10.761 1.00 73.12 155 GLY A O 1
ATOM 1137 N N . TYR A 1 156 ? 21.936 4.528 -9.006 1.00 73.25 156 TYR A N 1
ATOM 1138 C CA . TYR A 1 156 ? 23.114 4.185 -9.784 1.00 73.25 156 TYR A CA 1
ATOM 1139 C C . TYR A 1 156 ? 23.042 2.734 -10.260 1.00 73.25 156 TYR A C 1
ATOM 1141 O O . TYR A 1 156 ? 22.732 1.811 -9.501 1.00 73.25 156 TYR A O 1
ATOM 1149 N N . TRP A 1 157 ? 23.394 2.519 -11.518 1.00 72.00 157 TRP A N 1
ATOM 1150 C CA . TRP A 1 157 ? 23.644 1.196 -12.061 1.00 72.00 157 TRP A CA 1
ATOM 1151 C C . TRP A 1 157 ? 24.822 1.286 -13.025 1.00 72.00 157 TRP A C 1
ATOM 1153 O O . TRP A 1 157 ? 25.000 2.275 -13.738 1.00 72.00 157 TRP A O 1
ATOM 1163 N N . LEU A 1 158 ? 25.679 0.270 -12.998 1.00 63.88 158 LEU A N 1
ATOM 1164 C CA . LEU A 1 158 ? 26.833 0.226 -13.881 1.00 63.88 158 LEU A CA 1
ATOM 1165 C C . LEU A 1 158 ? 26.347 -0.105 -15.291 1.00 63.88 158 LEU A C 1
ATOM 1167 O O . LEU A 1 158 ? 25.709 -1.135 -15.505 1.00 63.88 158 LEU A O 1
ATOM 1171 N N . LEU A 1 159 ? 26.709 0.736 -16.260 1.00 52.66 159 LEU A N 1
ATOM 1172 C CA . LEU A 1 159 ? 26.714 0.367 -17.672 1.00 52.66 159 LEU A CA 1
ATOM 1173 C C . LEU A 1 159 ? 27.780 -0.722 -17.869 1.00 52.66 159 LEU A C 1
ATOM 1175 O O . LEU A 1 159 ? 28.905 -0.445 -18.287 1.00 52.66 159 LEU A O 1
ATOM 1179 N N . ALA A 1 160 ? 27.469 -1.966 -17.509 1.00 44.78 160 ALA A N 1
ATOM 1180 C CA . ALA A 1 160 ? 28.363 -3.083 -17.757 1.00 44.78 160 ALA A CA 1
ATOM 1181 C C . ALA A 1 160 ? 28.363 -3.386 -19.263 1.00 44.78 160 ALA A C 1
ATOM 1183 O O . ALA A 1 160 ? 27.461 -4.027 -19.801 1.00 44.78 160 ALA A O 1
ATOM 1184 N N . SER A 1 161 ? 29.378 -2.842 -19.942 1.00 36.41 161 SER A N 1
ATOM 1185 C CA . SER A 1 161 ? 30.154 -3.494 -21.006 1.00 36.41 161 SER A CA 1
ATOM 1186 C C . SER A 1 161 ? 29.378 -4.504 -21.862 1.00 36.41 161 SER A C 1
ATOM 1188 O O . SER A 1 161 ? 29.516 -5.713 -21.687 1.00 36.41 161 SER A O 1
ATOM 1190 N N . GLY A 1 162 ? 28.573 -4.017 -22.807 1.00 35.06 162 GLY A N 1
ATOM 1191 C CA . GLY A 1 162 ? 27.847 -4.898 -23.727 1.00 35.06 162 GLY A CA 1
ATOM 1192 C C . GLY A 1 162 ? 26.926 -4.206 -24.728 1.00 35.06 162 GLY A C 1
ATOM 1193 O O . GLY A 1 162 ? 26.599 -4.803 -25.748 1.00 35.06 162 GLY A O 1
ATOM 1194 N N . ILE A 1 163 ? 26.543 -2.946 -24.502 1.00 39.72 163 ILE A N 1
ATOM 1195 C CA . ILE A 1 163 ? 26.032 -2.101 -25.589 1.00 39.72 163 ILE A CA 1
ATOM 1196 C C . ILE A 1 163 ? 27.263 -1.686 -26.397 1.00 39.72 163 ILE A C 1
ATOM 1198 O O . ILE A 1 163 ? 28.217 -1.155 -25.830 1.00 39.72 163 ILE A O 1
ATOM 1202 N N . GLY A 1 164 ? 27.298 -2.074 -27.674 1.00 29.58 164 GLY A N 1
ATOM 1203 C CA . GLY A 1 164 ? 28.471 -1.989 -28.542 1.00 29.58 164 GLY A CA 1
ATOM 1204 C C . GLY A 1 164 ? 29.210 -0.655 -28.441 1.00 29.58 164 GLY A C 1
ATOM 1205 O O . GLY A 1 164 ? 28.594 0.395 -28.297 1.00 29.58 164 GLY A O 1
ATOM 1206 N N . ARG A 1 165 ? 30.545 -0.728 -28.516 1.00 29.78 165 ARG A N 1
ATOM 1207 C CA . ARG A 1 165 ? 31.453 0.421 -28.611 1.00 29.78 165 ARG A CA 1
ATOM 1208 C C . ARG A 1 165 ? 30.918 1.431 -29.632 1.00 29.78 165 ARG A C 1
ATOM 1210 O O . ARG A 1 165 ? 31.062 1.227 -30.832 1.00 29.78 165 ARG A O 1
ATOM 1217 N N . GLY A 1 166 ? 30.345 2.502 -29.115 1.00 28.95 166 GLY A N 1
ATOM 1218 C CA . GLY A 1 166 ? 29.955 3.707 -29.821 1.00 28.95 166 GLY A CA 1
ATOM 1219 C C . GLY A 1 166 ? 30.066 4.835 -28.811 1.00 28.95 166 GLY A C 1
ATOM 1220 O O . GLY A 1 166 ? 29.151 5.064 -28.036 1.00 28.95 166 GLY A O 1
ATOM 1221 N N . ASP A 1 167 ? 31.243 5.444 -28.814 1.00 28.80 167 ASP A N 1
ATOM 1222 C CA . ASP A 1 167 ? 31.560 6.761 -28.275 1.00 28.80 167 ASP A CA 1
ATOM 1223 C C . ASP A 1 167 ? 31.776 6.938 -26.765 1.00 28.80 167 ASP A C 1
ATOM 1225 O O . ASP A 1 167 ? 31.037 6.525 -25.878 1.00 28.80 167 ASP A O 1
ATOM 1229 N N . GLN A 1 168 ? 32.926 7.553 -26.503 1.00 28.39 168 GLN A N 1
ATOM 1230 C CA . GLN A 1 168 ? 33.630 7.654 -25.236 1.00 28.39 168 GLN A CA 1
ATOM 1231 C C . GLN A 1 168 ? 33.449 9.057 -24.623 1.00 28.39 168 GLN A C 1
ATOM 1233 O O . GLN A 1 168 ? 34.367 9.551 -23.976 1.00 28.39 168 GLN A O 1
ATOM 1238 N N . GLU A 1 169 ? 32.286 9.696 -24.817 1.00 27.75 169 GLU A N 1
ATOM 1239 C CA . GLU A 1 169 ? 32.080 11.127 -24.506 1.00 27.75 169 GLU A CA 1
ATOM 1240 C C . GLU A 1 169 ? 30.958 11.422 -23.479 1.00 27.75 169 GLU A C 1
ATOM 1242 O O . GLU A 1 169 ? 30.777 12.569 -23.106 1.00 27.75 169 GLU A O 1
ATOM 1247 N N . ASP A 1 170 ? 30.267 10.433 -22.899 1.00 31.20 170 ASP A N 1
ATOM 1248 C CA . ASP A 1 170 ? 29.169 10.699 -21.933 1.00 31.20 170 ASP A CA 1
ATOM 1249 C C . ASP A 1 170 ? 29.586 10.630 -20.450 1.00 31.20 170 ASP A C 1
ATOM 1251 O O . ASP A 1 170 ? 28.794 10.359 -19.545 1.00 31.20 170 ASP A O 1
ATOM 1255 N N . ARG A 1 171 ? 30.851 10.943 -20.138 1.00 27.38 171 ARG A N 1
ATOM 1256 C CA . ARG A 1 171 ? 31.366 10.974 -18.749 1.00 27.38 171 ARG A CA 1
ATOM 1257 C C . ARG A 1 171 ? 30.822 12.125 -17.878 1.00 27.38 171 ARG A C 1
ATOM 1259 O O . ARG A 1 171 ? 31.348 12.336 -16.785 1.00 27.38 171 ARG A O 1
ATOM 1266 N N . ARG A 1 172 ? 29.802 12.878 -18.310 1.00 24.73 172 ARG A N 1
ATOM 1267 C CA . ARG A 1 172 ? 29.304 14.064 -17.579 1.00 24.73 172 ARG A CA 1
ATOM 1268 C C . ARG A 1 172 ? 27.833 14.060 -17.153 1.00 24.73 172 ARG A C 1
ATOM 1270 O O . ARG A 1 172 ? 27.463 14.978 -16.429 1.00 24.73 172 ARG A O 1
ATOM 1277 N N . GLU A 1 173 ? 27.031 13.040 -17.456 1.00 31.34 173 GLU A N 1
ATOM 1278 C CA . GLU A 1 173 ? 25.596 13.034 -17.088 1.00 31.34 173 GLU A CA 1
ATOM 1279 C C . GLU A 1 173 ? 25.197 11.996 -16.025 1.00 31.34 173 GLU A C 1
ATOM 1281 O O . GLU A 1 173 ? 24.060 11.550 -15.962 1.00 31.34 173 GLU A O 1
ATOM 1286 N N . ASN A 1 174 ? 26.104 11.661 -15.103 1.00 30.30 174 ASN A N 1
ATOM 1287 C CA . ASN A 1 174 ? 25.748 10.948 -13.867 1.00 30.30 174 ASN A CA 1
ATOM 1288 C C . ASN A 1 174 ? 25.558 11.928 -12.701 1.00 30.30 174 ASN A C 1
ATOM 1290 O O . ASN A 1 174 ? 26.222 11.829 -11.668 1.00 30.30 174 ASN A O 1
ATOM 1294 N N . GLN A 1 175 ? 24.671 12.910 -12.874 1.00 28.69 175 GLN A N 1
ATOM 1295 C CA . GLN A 1 175 ? 24.289 13.820 -11.796 1.00 28.69 175 GLN A CA 1
ATOM 1296 C C . GLN A 1 175 ? 22.807 13.673 -11.448 1.00 28.69 175 GLN A C 1
ATOM 1298 O O . GLN A 1 175 ? 21.934 14.065 -12.209 1.00 28.69 175 GLN A O 1
ATOM 1303 N N . SER A 1 176 ? 22.600 13.110 -10.253 1.00 27.95 176 SER A N 1
ATOM 1304 C CA . SER A 1 176 ? 21.558 13.415 -9.266 1.00 27.95 176 SER A CA 1
ATOM 1305 C C . SER A 1 176 ? 20.135 13.649 -9.790 1.00 27.95 176 SER A C 1
ATOM 1307 O O . SER A 1 176 ? 19.801 14.708 -10.315 1.00 27.95 176 SER A O 1
ATOM 1309 N N . CYS A 1 177 ? 19.246 12.694 -9.516 1.00 28.22 177 CYS A N 1
ATOM 1310 C CA . CYS A 1 177 ? 17.802 12.928 -9.508 1.00 28.22 177 CYS A CA 1
ATOM 1311 C C . CYS A 1 177 ? 17.264 12.761 -8.087 1.00 28.22 177 CYS A C 1
ATOM 1313 O O . CYS A 1 177 ? 16.492 11.852 -7.802 1.00 28.22 177 CYS A O 1
ATOM 1315 N N . ASP A 1 178 ? 17.663 13.674 -7.203 1.00 27.47 178 ASP A N 1
ATOM 1316 C CA . ASP A 1 178 ? 17.043 13.832 -5.892 1.00 27.47 178 ASP A CA 1
ATOM 1317 C C . ASP A 1 178 ? 16.372 15.211 -5.829 1.00 27.47 178 ASP A C 1
ATOM 1319 O O . ASP A 1 178 ? 17.017 16.229 -5.590 1.00 27.47 178 ASP A O 1
ATOM 1323 N N . SER A 1 179 ? 15.087 15.273 -6.213 1.00 26.27 179 SER A N 1
ATOM 1324 C CA . SER A 1 179 ? 14.113 16.328 -5.842 1.00 26.27 179 SER A CA 1
ATOM 1325 C C . SER A 1 179 ? 12.855 16.326 -6.727 1.00 26.27 179 SER A C 1
ATOM 1327 O O . SER A 1 179 ? 12.550 17.296 -7.420 1.00 26.27 179 SER A O 1
ATOM 1329 N N . LEU A 1 180 ? 12.019 15.287 -6.652 1.00 29.81 180 LEU A N 1
ATOM 1330 C CA . LEU A 1 180 ? 10.696 15.307 -7.298 1.00 29.81 180 LEU A CA 1
ATOM 1331 C C . LEU A 1 180 ? 9.539 15.073 -6.332 1.00 29.81 180 LEU A C 1
ATOM 1333 O O . LEU A 1 180 ? 8.649 14.266 -6.544 1.00 29.81 180 LEU A O 1
ATOM 1337 N N . CYS A 1 181 ? 9.497 15.931 -5.314 1.00 27.81 181 CYS A N 1
ATOM 1338 C CA . CYS A 1 181 ? 8.232 16.402 -4.750 1.00 27.81 181 CYS A CA 1
ATOM 1339 C C . CYS A 1 181 ? 7.766 17.719 -5.424 1.00 27.81 181 CYS A C 1
ATOM 1341 O O . CYS A 1 181 ? 6.841 18.360 -4.937 1.00 27.81 181 CYS A O 1
ATOM 1343 N N . ARG A 1 182 ? 8.422 18.186 -6.510 1.00 30.72 182 ARG A N 1
ATOM 1344 C CA . ARG A 1 182 ? 8.160 19.526 -7.079 1.00 30.72 182 ARG A CA 1
ATOM 1345 C C . ARG A 1 182 ? 7.654 19.625 -8.522 1.00 30.72 182 ARG A C 1
ATOM 1347 O O . ARG A 1 182 ? 6.983 20.620 -8.769 1.00 30.72 182 ARG A O 1
ATOM 1354 N N . ARG A 1 183 ? 7.895 18.710 -9.475 1.00 26.38 183 ARG A N 1
ATOM 1355 C CA . ARG A 1 183 ? 7.425 18.918 -10.873 1.00 26.38 183 ARG A CA 1
ATOM 1356 C C . ARG A 1 183 ? 7.268 17.640 -11.714 1.00 26.38 183 ARG A C 1
ATOM 1358 O O . ARG A 1 183 ? 8.208 17.284 -12.401 1.00 26.38 183 ARG A O 1
ATOM 1365 N N . GLY A 1 184 ? 6.066 17.057 -11.766 1.00 25.56 184 GLY A N 1
ATOM 1366 C CA . GLY A 1 184 ? 5.614 16.161 -12.855 1.00 25.56 184 GLY A CA 1
ATOM 1367 C C . GLY A 1 184 ? 6.473 14.913 -13.159 1.00 25.56 184 GLY A C 1
ATOM 1368 O O . GLY A 1 184 ? 7.452 14.645 -12.471 1.00 25.56 184 GLY A O 1
ATOM 1369 N N . PRO A 1 185 ? 6.102 14.098 -14.164 1.00 25.58 185 PRO A N 1
ATOM 1370 C CA . PRO A 1 185 ? 6.876 12.914 -14.535 1.00 25.58 185 PRO A CA 1
ATOM 1371 C C . PRO A 1 185 ? 8.168 13.301 -15.274 1.00 25.58 185 PRO A C 1
ATOM 1373 O O . PRO A 1 185 ? 8.136 14.033 -16.265 1.00 25.58 185 PRO A O 1
ATOM 1376 N N . VAL A 1 186 ? 9.307 12.777 -14.811 1.00 27.69 186 VAL A N 1
ATOM 1377 C CA . VAL A 1 186 ? 10.600 12.876 -15.505 1.00 27.69 186 VAL A CA 1
ATOM 1378 C C . VAL A 1 186 ? 10.607 11.910 -16.685 1.00 27.69 186 VAL A C 1
ATOM 1380 O O . VAL A 1 186 ? 10.490 10.702 -16.503 1.00 27.69 186 VAL A O 1
ATOM 1383 N N . ARG A 1 187 ? 10.758 12.444 -17.903 1.00 24.45 187 ARG A N 1
ATOM 1384 C CA . ARG A 1 187 ? 11.084 11.659 -19.102 1.00 24.45 187 ARG A CA 1
ATOM 1385 C C . ARG A 1 187 ? 12.595 11.632 -19.287 1.00 24.45 187 ARG A C 1
ATOM 1387 O O . ARG A 1 187 ? 13.204 12.690 -19.424 1.00 24.45 187 ARG A O 1
ATOM 1394 N N . ILE A 1 188 ? 13.177 10.442 -19.387 1.00 28.56 188 ILE A N 1
ATOM 1395 C CA . ILE A 1 188 ? 14.535 10.276 -19.909 1.00 28.56 188 ILE A CA 1
ATOM 1396 C C . ILE A 1 188 ? 14.431 10.312 -21.440 1.00 28.56 188 ILE A C 1
ATOM 1398 O O . ILE A 1 188 ? 13.956 9.362 -22.056 1.00 28.56 188 ILE A O 1
ATOM 1402 N N . ARG A 1 189 ? 14.822 11.430 -22.068 1.00 21.58 189 ARG A N 1
ATOM 1403 C CA . ARG A 1 189 ? 14.966 11.533 -23.531 1.00 21.58 189 ARG A CA 1
ATOM 1404 C C . ARG A 1 189 ? 16.405 11.199 -23.914 1.00 21.58 189 ARG A C 1
ATOM 1406 O O . ARG A 1 189 ? 17.268 12.064 -23.825 1.00 21.58 189 ARG A O 1
ATOM 1413 N N . GLY A 1 190 ? 16.650 9.987 -24.400 1.00 25.61 190 GLY A N 1
ATOM 1414 C CA . GLY A 1 190 ? 17.870 9.697 -25.154 1.00 25.61 190 GLY A CA 1
ATOM 1415 C C . GLY A 1 190 ? 17.724 10.221 -26.583 1.00 25.61 190 GLY A C 1
ATOM 1416 O O . GLY A 1 190 ? 16.878 9.730 -27.329 1.00 25.61 190 GLY A O 1
ATOM 1417 N N . LYS A 1 191 ? 18.514 11.224 -26.985 1.00 20.36 191 LYS A N 1
ATOM 1418 C CA . LYS A 1 191 ? 18.690 11.557 -28.408 1.00 20.36 191 LYS A CA 1
ATOM 1419 C C . LYS A 1 191 ? 19.832 10.705 -28.952 1.00 20.36 191 LYS A C 1
ATOM 1421 O O . LYS A 1 191 ? 20.965 10.874 -28.525 1.00 20.36 191 LYS A O 1
ATOM 1426 N N . ARG A 1 192 ? 19.550 9.838 -29.926 1.00 25.97 192 ARG A N 1
ATOM 1427 C CA . ARG A 1 192 ? 20.592 9.246 -30.770 1.00 25.97 192 ARG A CA 1
ATOM 1428 C C . ARG A 1 192 ? 20.861 10.219 -31.916 1.00 25.97 192 ARG A C 1
ATOM 1430 O O . ARG A 1 192 ? 19.992 10.416 -32.761 1.00 25.97 192 ARG A O 1
ATOM 1437 N N . THR A 1 193 ? 22.016 10.871 -31.918 1.00 25.62 193 THR A N 1
ATOM 1438 C CA . THR A 1 193 ? 22.525 11.573 -33.103 1.00 25.62 193 THR A CA 1
ATOM 1439 C C . THR A 1 193 ? 23.497 10.639 -33.807 1.00 25.62 193 THR A C 1
ATOM 1441 O O . THR A 1 193 ? 24.609 10.462 -33.320 1.00 25.62 193 THR A O 1
ATOM 1444 N N . ASP A 1 194 ? 23.082 10.025 -34.916 1.00 27.12 194 ASP A N 1
ATOM 1445 C CA . ASP A 1 194 ? 24.027 9.346 -35.808 1.00 27.12 194 ASP A CA 1
ATOM 1446 C C . ASP A 1 194 ? 24.835 10.411 -36.558 1.00 27.12 194 ASP A C 1
ATOM 1448 O O . ASP A 1 194 ? 24.277 11.314 -37.188 1.00 27.12 194 ASP A O 1
ATOM 1452 N N . TRP A 1 195 ? 26.159 10.316 -36.445 1.00 27.38 195 TRP A N 1
ATOM 1453 C CA . TRP A 1 195 ? 27.116 11.173 -37.136 1.00 27.38 195 TRP A CA 1
ATOM 1454 C C . TRP A 1 195 ? 27.729 10.376 -38.288 1.00 27.38 195 TRP A C 1
ATOM 1456 O O . TRP A 1 195 ? 28.574 9.508 -38.078 1.00 27.38 195 TRP A O 1
ATOM 1466 N N . ASP A 1 196 ? 27.292 10.660 -39.512 1.00 29.45 196 ASP A N 1
ATOM 1467 C CA . ASP A 1 196 ? 27.852 10.056 -40.718 1.00 29.45 196 ASP A CA 1
ATOM 1468 C C . ASP A 1 196 ? 29.133 10.808 -41.123 1.00 29.45 196 ASP A C 1
ATOM 1470 O O . ASP A 1 196 ? 29.100 11.997 -41.461 1.00 29.45 196 ASP A O 1
ATOM 1474 N N . ARG A 1 197 ? 30.290 10.136 -41.023 1.00 31.66 197 ARG A N 1
ATOM 1475 C CA . ARG A 1 197 ? 31.617 10.754 -41.228 1.00 31.66 197 ARG A CA 1
ATOM 1476 C C . ARG A 1 197 ? 31.848 11.255 -42.655 1.00 31.66 197 ARG A C 1
ATOM 1478 O O . ARG A 1 197 ? 32.703 12.121 -42.827 1.00 31.66 197 ARG A O 1
ATOM 1485 N N . ASP A 1 198 ? 31.082 10.779 -43.635 1.00 37.34 198 ASP A N 1
ATOM 1486 C CA . ASP A 1 198 ? 31.320 11.088 -45.049 1.00 37.34 198 ASP A CA 1
ATOM 1487 C C . ASP A 1 198 ? 30.482 12.260 -45.593 1.00 37.34 198 ASP A C 1
ATOM 1489 O O . ASP A 1 198 ? 30.820 12.813 -46.640 1.00 37.34 198 ASP A O 1
ATOM 1493 N N . SER A 1 199 ? 29.421 12.698 -44.900 1.00 40.34 199 SER A N 1
ATOM 1494 C CA . SER A 1 199 ? 28.455 13.665 -45.459 1.00 40.34 199 SER A CA 1
ATOM 1495 C C . SER A 1 199 ? 28.299 14.986 -44.690 1.00 40.34 199 SER A C 1
ATOM 1497 O O . SER A 1 199 ? 27.717 15.937 -45.222 1.00 40.34 199 SER A O 1
ATOM 1499 N N . GLY A 1 200 ? 28.849 15.107 -43.475 1.00 30.19 200 GLY A N 1
ATOM 1500 C CA . GLY A 1 200 ? 28.953 16.382 -42.747 1.00 30.19 200 GLY A CA 1
ATOM 1501 C C . GLY A 1 200 ? 27.623 17.106 -42.467 1.00 30.19 200 GLY A C 1
ATOM 1502 O O . GLY A 1 200 ? 27.624 18.326 -42.290 1.00 30.19 200 GLY A O 1
ATOM 1503 N N . ARG A 1 201 ? 26.483 16.399 -42.441 1.00 25.45 201 ARG A N 1
ATOM 1504 C CA . ARG A 1 201 ? 25.165 16.958 -42.081 1.00 25.45 201 ARG A CA 1
ATOM 1505 C C . ARG A 1 201 ? 24.410 16.039 -41.124 1.00 25.45 201 ARG A C 1
ATOM 1507 O O . ARG A 1 201 ? 24.427 14.826 -41.276 1.00 25.45 201 ARG A O 1
ATOM 1514 N N . SER A 1 202 ? 23.696 16.641 -40.174 1.00 25.59 202 SER A N 1
ATOM 1515 C CA . SER A 1 202 ? 22.771 15.953 -39.268 1.00 25.59 202 SER A CA 1
ATOM 1516 C C . SER A 1 202 ? 21.485 15.548 -40.000 1.00 25.59 202 SER A C 1
ATOM 1518 O O . SER A 1 202 ? 20.815 16.415 -40.564 1.00 25.59 202 SER A O 1
ATOM 1520 N N . LEU A 1 203 ? 21.113 14.267 -39.958 1.00 26.11 203 LEU A N 1
ATOM 1521 C CA . LEU A 1 203 ? 19.816 13.771 -40.438 1.00 26.11 203 LEU A CA 1
ATOM 1522 C C . LEU A 1 203 ? 18.791 13.746 -39.288 1.00 26.11 203 LEU A C 1
ATOM 1524 O O . LEU A 1 203 ? 19.103 13.312 -38.179 1.00 26.11 203 LEU A O 1
ATOM 1528 N N . GLU A 1 204 ? 17.571 14.234 -39.537 1.00 24.03 204 GLU A N 1
ATOM 1529 C CA . GLU A 1 204 ? 16.480 14.257 -38.554 1.00 24.03 204 GLU A CA 1
ATOM 1530 C C . GLU A 1 204 ? 15.763 12.896 -38.405 1.00 24.03 204 GLU A C 1
ATOM 1532 O O . GLU A 1 204 ? 15.341 12.270 -39.371 1.00 24.03 204 GLU A O 1
ATOM 1537 N N . SER A 1 205 ? 15.641 12.507 -37.130 1.00 29.11 205 SER A N 1
ATOM 1538 C CA . SER A 1 205 ? 14.796 11.538 -36.404 1.00 29.11 205 SER A CA 1
ATOM 1539 C C . SER A 1 205 ? 13.870 10.529 -37.111 1.00 29.11 205 SER A C 1
ATOM 1541 O O . SER A 1 205 ? 12.929 10.897 -37.810 1.00 29.11 205 SER A O 1
ATOM 1543 N N . THR A 1 206 ? 13.942 9.279 -36.630 1.00 21.27 206 THR A N 1
ATOM 1544 C CA . THR A 1 206 ? 12.783 8.380 -36.439 1.00 21.27 206 THR A CA 1
ATOM 1545 C C . THR A 1 206 ? 12.402 8.295 -34.950 1.00 21.27 206 THR A C 1
ATOM 1547 O O . THR A 1 206 ? 13.304 8.275 -34.108 1.00 21.27 206 THR A O 1
ATOM 1550 N N . PRO A 1 207 ? 11.108 8.216 -34.581 1.00 25.12 207 PRO A N 1
ATOM 1551 C CA . PRO A 1 207 ? 10.684 8.169 -33.184 1.00 25.12 207 PRO A CA 1
ATOM 1552 C C . PRO A 1 207 ? 10.916 6.770 -32.593 1.00 25.12 207 PRO A C 1
ATOM 1554 O O . PRO A 1 207 ? 10.240 5.810 -32.953 1.00 25.12 207 PRO A O 1
ATOM 1557 N N . THR A 1 208 ? 11.876 6.641 -31.680 1.00 28.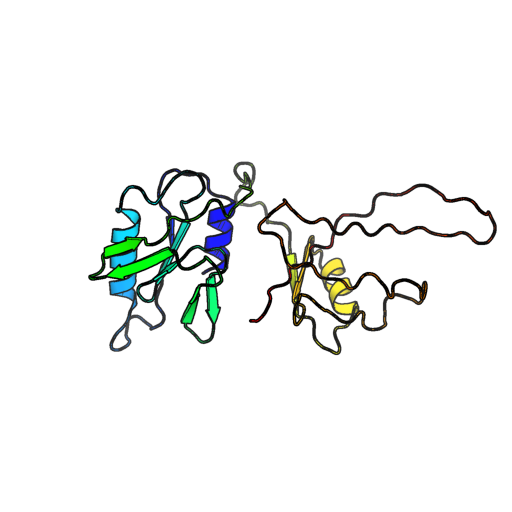16 208 THR A N 1
ATOM 1558 C CA . THR A 1 208 ? 12.064 5.440 -30.855 1.00 28.16 208 THR A CA 1
ATOM 1559 C C . THR A 1 208 ? 11.117 5.454 -29.658 1.00 28.16 208 THR A C 1
ATOM 1561 O O . THR A 1 208 ? 11.012 6.457 -28.957 1.00 28.16 208 THR A O 1
ATOM 1564 N N . THR A 1 209 ? 10.448 4.324 -29.441 1.00 28.12 209 THR A N 1
ATOM 1565 C CA . THR A 1 209 ? 9.547 4.003 -28.329 1.00 28.12 209 THR A CA 1
ATOM 1566 C C . THR A 1 209 ? 10.122 4.425 -26.969 1.00 28.12 209 THR A C 1
ATOM 1568 O O . THR A 1 209 ? 11.196 3.970 -26.578 1.00 28.12 209 THR A O 1
ATOM 1571 N N . ASP A 1 210 ? 9.389 5.279 -26.246 1.00 28.91 210 ASP A N 1
ATOM 1572 C CA . ASP A 1 210 ? 9.668 5.713 -24.868 1.00 28.91 210 ASP A CA 1
ATOM 1573 C C . ASP A 1 210 ? 9.613 4.488 -23.914 1.00 28.91 210 ASP A C 1
ATOM 1575 O O . ASP A 1 210 ? 8.542 4.142 -23.421 1.00 28.91 210 ASP A O 1
ATOM 1579 N N . LEU A 1 211 ? 10.735 3.785 -23.684 1.00 31.83 211 LEU A N 1
ATOM 1580 C CA . LEU A 1 211 ? 10.760 2.489 -22.965 1.00 31.83 211 LEU A CA 1
ATOM 1581 C C . LEU A 1 211 ? 11.542 2.456 -21.636 1.00 31.83 211 LEU A C 1
ATOM 1583 O O . LEU A 1 211 ? 11.639 1.399 -21.016 1.00 31.83 211 LEU A O 1
ATOM 1587 N N . LEU A 1 212 ? 12.072 3.579 -21.147 1.00 31.52 212 LEU A N 1
ATOM 1588 C CA . LEU A 1 212 ? 12.881 3.604 -19.920 1.00 31.52 212 LEU A CA 1
ATOM 1589 C C . LEU A 1 212 ? 12.312 4.573 -18.881 1.00 31.52 212 LEU A C 1
ATOM 1591 O O . LEU A 1 212 ? 12.436 5.789 -19.012 1.00 31.52 212 LEU A O 1
ATOM 1595 N N . THR A 1 213 ? 11.726 4.020 -17.815 1.00 34.53 213 THR A N 1
ATOM 1596 C CA . THR A 1 213 ? 11.458 4.753 -16.570 1.00 34.53 213 THR A CA 1
ATOM 1597 C C . THR A 1 213 ? 12.353 4.177 -15.476 1.00 34.53 213 THR A C 1
ATOM 1599 O O . THR A 1 213 ? 12.078 3.119 -14.916 1.00 34.53 213 THR A O 1
ATOM 1602 N N . VAL A 1 214 ? 13.454 4.869 -15.180 1.00 32.09 214 VAL A N 1
ATOM 1603 C CA . VAL A 1 214 ? 14.341 4.525 -14.062 1.00 32.09 214 VAL A CA 1
ATOM 1604 C C . VAL A 1 214 ? 13.746 5.130 -12.795 1.00 32.09 214 VAL A C 1
ATOM 1606 O O . VAL A 1 214 ? 13.580 6.343 -12.706 1.00 32.09 214 VAL A O 1
ATOM 1609 N N . SER A 1 215 ? 13.393 4.286 -11.826 1.00 31.06 215 SER A N 1
ATOM 1610 C CA . SER A 1 215 ? 12.875 4.724 -10.526 1.00 31.06 215 SER A CA 1
ATOM 1611 C C . SER A 1 215 ? 13.880 4.337 -9.447 1.00 31.06 215 SER A C 1
ATOM 1613 O O . SER A 1 215 ? 14.049 3.156 -9.154 1.00 31.06 215 SER A O 1
ATOM 1615 N N . ALA A 1 216 ? 14.560 5.323 -8.863 1.00 28.61 216 ALA A N 1
ATOM 1616 C CA . ALA A 1 216 ? 15.436 5.106 -7.720 1.00 28.61 216 ALA A CA 1
ATOM 1617 C C . ALA A 1 216 ? 14.582 4.895 -6.459 1.00 28.61 216 ALA A C 1
ATOM 1619 O O . ALA A 1 216 ? 13.948 5.824 -5.963 1.00 28.61 216 ALA A O 1
ATOM 1620 N N . LEU A 1 217 ? 14.549 3.670 -5.934 1.00 30.73 217 LEU A N 1
ATOM 1621 C CA . LEU A 1 217 ? 14.099 3.420 -4.565 1.00 30.73 217 LEU A CA 1
ATOM 1622 C C . LEU A 1 217 ? 15.328 3.553 -3.666 1.00 30.73 217 LEU A C 1
ATOM 1624 O O . LEU A 1 217 ? 16.038 2.578 -3.437 1.00 30.73 217 LEU A O 1
ATOM 1628 N N . GLY A 1 218 ? 15.606 4.782 -3.227 1.00 25.84 218 GLY A N 1
ATOM 1629 C CA . GLY A 1 218 ? 16.729 5.081 -2.342 1.00 25.84 218 GLY A CA 1
ATOM 1630 C C . GLY A 1 218 ? 16.642 4.279 -1.043 1.00 25.84 218 GLY A C 1
ATOM 1631 O O . GLY A 1 218 ? 15.598 4.232 -0.388 1.00 25.84 218 GLY A O 1
ATOM 1632 N N . TRP A 1 219 ? 17.741 3.616 -0.694 1.00 24.84 219 TRP A N 1
ATOM 1633 C CA . TRP A 1 219 ? 17.943 3.011 0.617 1.00 24.84 219 TRP A CA 1
ATOM 1634 C C . TRP A 1 219 ? 18.598 4.063 1.508 1.00 24.84 219 TRP A C 1
ATOM 1636 O O . TRP A 1 219 ? 19.762 4.403 1.310 1.00 24.84 219 TRP A O 1
ATOM 1646 N N . SER A 1 220 ? 17.846 4.570 2.480 1.00 26.86 220 SER A N 1
ATOM 1647 C CA . SER A 1 220 ? 18.350 5.369 3.601 1.00 26.86 220 SER A CA 1
ATOM 1648 C C . SER A 1 220 ? 17.565 5.037 4.854 1.00 26.86 220 SER A C 1
ATOM 1650 O O . SER A 1 220 ? 16.318 4.960 4.720 1.00 26.86 220 SER A O 1
#